Protein AF-A0A3M0ZNB7-F1 (afdb_monomer)

Secondary structure (DSSP, 8-state):
--EEE--TTTT--TTS-EEEEEEEEES---S-EEEEEEE-TTT--EEEEEEETTEEEEE-SSSS-EEEEPPS---TT-EEEEEEEE-SS-EEEEETTEEEEEESSPPPP-SSPEEES---TTTPPPPSEEEEEEEEESSPPPHHHHHHHHHHHTT---------------------TT-TT-SSS--HHHHHHHHHHHTTSS--SSGGGG-TBS-SSP-HHHHHHHHHHHTT-----B----

Structure (mmCIF, N/CA/C/O backbone):
data_AF-A0A3M0ZNB7-F1
#
_entry.id   AF-A0A3M0ZNB7-F1
#
loop_
_atom_site.group_PDB
_atom_site.id
_atom_site.type_symbol
_atom_site.label_atom_id
_atom_site.label_alt_id
_atom_site.label_comp_id
_atom_site.label_asym_id
_atom_site.label_entity_id
_atom_site.label_seq_id
_atom_site.pdbx_PDB_ins_code
_atom_site.Cartn_x
_atom_site.Cartn_y
_atom_site.Cartn_z
_atom_site.occupancy
_atom_site.B_iso_or_equiv
_atom_site.auth_seq_id
_atom_site.auth_comp_id
_atom_site.auth_asym_id
_atom_site.auth_atom_id
_atom_site.pdbx_PDB_model_num
ATOM 1 N N . ASP A 1 1 ? 0.620 -8.781 -21.008 1.00 81.00 1 ASP A N 1
ATOM 2 C CA . ASP A 1 1 ? -0.307 -7.679 -21.307 1.00 81.00 1 ASP A CA 1
ATOM 3 C C . ASP A 1 1 ? -0.126 -6.598 -20.250 1.00 81.00 1 ASP A C 1
ATOM 5 O O . ASP A 1 1 ? 0.497 -6.898 -19.233 1.00 81.00 1 ASP A O 1
ATOM 9 N N . TYR A 1 2 ? -0.575 -5.370 -20.490 1.00 89.12 2 TYR A N 1
ATOM 10 C CA . TYR A 1 2 ? -0.485 -4.283 -19.513 1.00 89.12 2 TYR A CA 1
ATOM 11 C C . TYR A 1 2 ? -1.596 -3.250 -19.701 1.00 89.12 2 TYR A C 1
ATOM 13 O O . TYR A 1 2 ? -2.138 -3.082 -20.790 1.00 89.12 2 TYR A O 1
ATOM 21 N N . VAL A 1 3 ? -1.894 -2.522 -18.627 1.00 91.50 3 VAL A N 1
ATOM 22 C CA . VAL A 1 3 ? -2.786 -1.358 -18.649 1.00 91.50 3 VAL A CA 1
ATOM 23 C C . VAL A 1 3 ? -1.941 -0.101 -18.509 1.00 91.50 3 VAL A C 1
ATOM 25 O O . VAL A 1 3 ? -1.068 -0.033 -17.644 1.00 91.50 3 VAL A O 1
ATOM 28 N N . GLU A 1 4 ? -2.200 0.901 -19.346 1.00 92.00 4 GLU A N 1
ATOM 29 C CA . GLU A 1 4 ? -1.570 2.218 -19.266 1.00 92.00 4 GLU A CA 1
ATOM 30 C C . GLU A 1 4 ? -2.623 3.302 -19.054 1.00 92.00 4 GLU A C 1
ATOM 32 O O . GLU A 1 4 ? -3.649 3.337 -19.732 1.00 92.00 4 GLU A O 1
ATOM 37 N N . ILE A 1 5 ? -2.336 4.203 -18.119 1.00 92.12 5 ILE A N 1
ATOM 38 C CA . ILE A 1 5 ? -3.145 5.377 -17.818 1.00 92.12 5 ILE A CA 1
ATOM 39 C C . ILE A 1 5 ? -2.323 6.610 -18.192 1.00 92.12 5 ILE A C 1
ATOM 41 O O . ILE A 1 5 ? -1.309 6.920 -17.562 1.00 92.12 5 ILE A O 1
ATOM 45 N N . SER A 1 6 ? -2.757 7.304 -19.246 1.00 87.38 6 SER A N 1
ATOM 46 C CA . SER A 1 6 ? -2.043 8.461 -19.806 1.00 87.38 6 SER A CA 1
ATOM 47 C C . SER A 1 6 ? -2.270 9.764 -19.033 1.00 87.38 6 SER A C 1
ATOM 49 O O . SER A 1 6 ? -1.594 10.753 -19.310 1.00 87.38 6 SER A O 1
ATOM 51 N N . ASP A 1 7 ? -3.204 9.787 -18.077 1.00 87.50 7 ASP A N 1
ATOM 52 C CA . ASP A 1 7 ? -3.398 10.938 -17.195 1.00 87.50 7 ASP A CA 1
ATOM 53 C C . ASP A 1 7 ? -2.137 11.155 -16.346 1.00 87.50 7 ASP A C 1
ATOM 55 O O . ASP A 1 7 ? -1.710 10.291 -15.576 1.00 87.50 7 ASP A O 1
ATOM 59 N N . ALA A 1 8 ? -1.529 12.330 -16.496 1.00 84.50 8 ALA A N 1
ATOM 60 C CA . ALA A 1 8 ? -0.276 12.662 -15.839 1.00 84.50 8 ALA A CA 1
ATOM 61 C C . ALA A 1 8 ? -0.398 12.740 -14.308 1.00 84.50 8 ALA A C 1
ATOM 63 O O . ALA A 1 8 ? 0.609 12.547 -13.621 1.00 84.50 8 ALA A O 1
ATOM 64 N N . SER A 1 9 ? -1.593 13.006 -13.771 1.00 87.50 9 SER A N 1
ATOM 65 C CA . SER A 1 9 ? -1.836 13.131 -12.330 1.00 87.50 9 SER A CA 1
ATOM 66 C C . SER A 1 9 ? -1.848 11.779 -11.611 1.00 87.50 9 SER A C 1
ATOM 68 O O . SER A 1 9 ? -1.426 11.690 -10.457 1.00 87.50 9 SER A O 1
ATOM 70 N N . VAL A 1 10 ? -2.244 10.707 -12.300 1.00 91.25 10 VAL A N 1
ATOM 71 C CA . VAL A 1 10 ? -2.351 9.372 -11.706 1.00 91.25 10 VAL A CA 1
ATOM 72 C C . VAL A 1 10 ? -0.965 8.837 -11.340 1.00 91.25 10 VAL A C 1
ATOM 74 O O . VAL A 1 10 ? -0.018 8.878 -12.138 1.00 91.25 10 VAL A O 1
ATOM 77 N N . GLY A 1 11 ? -0.841 8.352 -10.100 1.00 89.50 11 GLY A N 1
ATOM 78 C CA . GLY A 1 11 ? 0.412 7.844 -9.539 1.00 89.50 11 GLY A CA 1
ATOM 79 C C . GLY A 1 11 ? 1.475 8.916 -9.268 1.00 89.50 11 GLY A C 1
ATOM 80 O O . GLY A 1 11 ? 2.630 8.571 -9.011 1.00 89.50 11 GLY A O 1
ATOM 81 N N . THR A 1 12 ? 1.134 10.207 -9.351 1.00 91.38 12 THR A N 1
ATOM 82 C CA . THR A 1 12 ? 2.057 11.316 -9.066 1.00 91.38 12 THR A CA 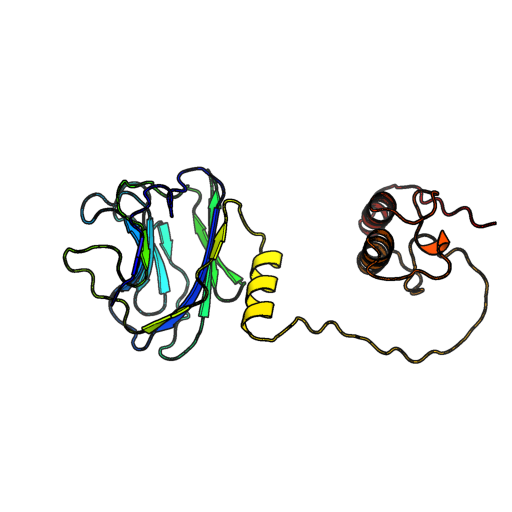1
ATOM 83 C C . THR A 1 12 ? 1.913 11.752 -7.612 1.00 91.38 12 THR A C 1
ATOM 85 O O . THR A 1 12 ? 1.157 12.667 -7.302 1.00 91.38 12 THR A O 1
ATOM 88 N N . PHE A 1 13 ? 2.648 11.092 -6.715 1.00 90.31 13 PHE A N 1
ATOM 89 C CA . PHE A 1 13 ? 2.548 11.349 -5.272 1.00 90.31 13 PHE A CA 1
ATOM 90 C C . PHE A 1 13 ? 3.620 12.312 -4.753 1.00 90.31 13 PHE A C 1
ATOM 92 O O . PHE A 1 13 ? 3.312 13.288 -4.072 1.00 90.31 13 PHE A O 1
ATOM 99 N N . GLY A 1 14 ? 4.891 12.065 -5.088 1.00 85.75 14 GLY A N 1
ATOM 100 C CA . GLY A 1 14 ? 6.009 12.841 -4.554 1.00 85.75 14 GLY A CA 1
ATOM 101 C C . GLY A 1 14 ? 6.028 12.814 -3.026 1.00 85.75 14 GLY A C 1
ATOM 102 O O . GLY A 1 14 ? 6.086 11.744 -2.430 1.00 85.75 14 GLY A O 1
ATOM 103 N N . SER A 1 15 ? 5.973 13.993 -2.401 1.00 88.38 15 SER A N 1
ATOM 104 C CA . SER A 1 15 ? 5.955 14.149 -0.941 1.00 88.38 15 SER A CA 1
ATOM 105 C C . SER A 1 15 ? 4.553 14.189 -0.322 1.00 88.38 15 SER A C 1
ATOM 107 O O . SER A 1 15 ? 4.441 14.456 0.871 1.00 88.38 15 SER A O 1
ATOM 109 N N . SER A 1 16 ? 3.492 14.008 -1.107 1.00 92.00 16 SER A N 1
ATOM 110 C CA . SER A 1 16 ? 2.128 13.949 -0.577 1.00 92.00 16 SER A CA 1
ATOM 111 C C . SER A 1 16 ? 1.858 12.620 0.121 1.00 92.00 16 SER A C 1
ATOM 113 O O . SER A 1 16 ? 2.516 11.615 -0.157 1.00 92.00 16 SER A O 1
ATOM 115 N N . ASP A 1 17 ? 0.859 12.616 0.998 1.00 94.94 17 ASP A N 1
ATOM 116 C CA . ASP A 1 17 ? 0.327 11.376 1.545 1.00 94.94 17 ASP A CA 1
ATOM 117 C C . ASP A 1 17 ? -0.416 10.601 0.452 1.00 94.94 17 ASP A C 1
ATOM 119 O O . ASP A 1 17 ? -1.119 11.185 -0.374 1.00 94.94 17 ASP A O 1
ATOM 123 N N . PHE A 1 18 ? -0.252 9.281 0.430 1.00 96.12 18 PHE A N 1
ATOM 124 C CA . PHE A 1 18 ? -0.931 8.422 -0.533 1.00 96.12 18 PHE A CA 1
ATOM 125 C C . PHE A 1 18 ? -1.035 6.982 -0.044 1.00 96.12 18 PHE A C 1
ATOM 127 O O . PHE A 1 18 ? -0.279 6.544 0.829 1.00 96.12 18 PHE A O 1
ATOM 134 N N . SER A 1 19 ? -1.936 6.225 -0.670 1.00 97.25 19 SER A N 1
ATOM 135 C CA . SER A 1 19 ? -1.948 4.765 -0.573 1.00 97.25 19 SER A CA 1
ATOM 136 C C . SER A 1 19 ? -2.294 4.124 -1.910 1.00 97.25 19 SER A C 1
ATOM 138 O O . SER A 1 19 ? -3.195 4.590 -2.602 1.00 97.25 19 SER A O 1
ATOM 140 N N . VAL A 1 20 ? -1.601 3.043 -2.259 1.00 97.56 20 VAL A N 1
ATOM 141 C CA . VAL A 1 20 ? -1.895 2.192 -3.419 1.00 97.56 20 VAL A CA 1
ATOM 142 C C . VAL A 1 20 ? -2.109 0.773 -2.922 1.00 97.56 20 VAL A C 1
ATOM 144 O O . VAL A 1 20 ? -1.208 0.201 -2.313 1.00 97.56 20 VAL A O 1
ATOM 147 N N . LEU A 1 21 ? -3.300 0.228 -3.143 1.00 97.88 21 LEU A N 1
ATOM 148 C CA . LEU A 1 21 ? -3.695 -1.110 -2.711 1.00 97.88 21 LEU A CA 1
ATOM 149 C C . LEU A 1 21 ? -4.063 -1.939 -3.935 1.00 97.88 21 LEU A C 1
ATOM 151 O O . LEU A 1 21 ? -4.597 -1.395 -4.898 1.00 97.88 21 LEU A O 1
ATOM 155 N N . PHE A 1 22 ? -3.743 -3.227 -3.919 1.00 97.94 22 PHE A N 1
ATOM 156 C CA . PHE A 1 22 ? -4.108 -4.155 -4.985 1.00 97.94 22 PHE A CA 1
ATOM 157 C C . PHE A 1 22 ? -3.925 -5.601 -4.532 1.00 97.94 22 PHE A C 1
ATOM 159 O O . PHE A 1 22 ? -3.142 -5.902 -3.626 1.00 97.94 22 PHE A O 1
ATOM 166 N N . TRP A 1 23 ? -4.601 -6.506 -5.225 1.00 97.88 23 TRP A N 1
ATOM 167 C CA . TRP A 1 23 ? -4.361 -7.937 -5.137 1.00 97.88 23 TRP A CA 1
ATOM 168 C C . TRP A 1 23 ? -3.503 -8.397 -6.305 1.00 97.88 23 TRP A C 1
ATOM 170 O O . TRP A 1 23 ? -3.650 -7.911 -7.427 1.00 97.88 23 TRP A O 1
ATOM 180 N N . PHE A 1 24 ? -2.619 -9.363 -6.069 1.00 97.94 24 PHE A N 1
ATOM 181 C CA . PHE A 1 24 ? -1.907 -10.030 -7.153 1.00 97.94 24 PHE A CA 1
ATOM 182 C C . PHE A 1 24 ? -1.826 -11.539 -6.947 1.00 97.94 24 PHE A C 1
ATOM 184 O O . PHE A 1 24 ? -1.807 -12.040 -5.822 1.00 97.94 24 PHE A O 1
ATOM 191 N N . LYS A 1 25 ? -1.727 -12.260 -8.062 1.00 97.62 25 LYS A N 1
ATOM 192 C CA . LYS A 1 25 ? -1.458 -13.694 -8.119 1.00 97.62 25 LYS A CA 1
ATOM 193 C C . LYS A 1 25 ? -0.489 -13.972 -9.257 1.00 97.62 25 LYS A C 1
ATOM 195 O O . LYS A 1 25 ? -0.844 -13.820 -10.419 1.00 97.62 25 LYS A O 1
ATOM 200 N N . ALA A 1 26 ? 0.735 -14.369 -8.925 1.00 97.06 26 ALA A N 1
ATOM 201 C CA . ALA A 1 26 ? 1.754 -14.698 -9.919 1.00 97.06 26 ALA A CA 1
ATOM 202 C C . ALA A 1 26 ? 1.579 -16.136 -10.430 1.00 97.06 26 ALA A C 1
ATOM 204 O O . ALA A 1 26 ? 1.478 -17.059 -9.625 1.00 97.06 26 ALA A O 1
ATOM 205 N N . ASP A 1 27 ? 1.613 -16.350 -11.743 1.00 96.25 27 ASP A N 1
ATOM 206 C CA . ASP A 1 27 ? 1.597 -17.690 -12.353 1.00 96.25 27 ASP A CA 1
ATOM 207 C C . ASP A 1 27 ? 2.958 -18.382 -12.229 1.00 96.25 27 ASP A C 1
ATOM 209 O O . ASP A 1 27 ? 3.056 -19.606 -12.138 1.00 96.25 27 ASP A O 1
ATOM 213 N N . SER A 1 28 ? 4.027 -17.587 -12.207 1.00 94.44 28 SER A N 1
ATOM 214 C CA . SER A 1 28 ? 5.400 -18.052 -12.044 1.00 94.44 28 SER A CA 1
ATOM 215 C C . SER A 1 28 ? 6.228 -17.024 -11.288 1.00 94.44 28 SER A C 1
ATOM 217 O O . SER A 1 28 ? 6.029 -15.821 -11.454 1.00 94.44 28 SER A O 1
ATOM 219 N N . LEU A 1 29 ? 7.187 -17.510 -10.506 1.00 93.25 29 LEU A N 1
ATOM 220 C CA . LEU A 1 29 ? 8.206 -16.693 -9.857 1.00 93.25 29 LEU A CA 1
ATOM 221 C C . LEU A 1 29 ? 9.520 -16.821 -10.630 1.00 93.25 29 LEU A C 1
ATOM 223 O O . LEU A 1 29 ? 9.751 -17.811 -11.327 1.00 93.25 29 LEU A O 1
ATOM 227 N N . GLY A 1 30 ? 10.383 -15.821 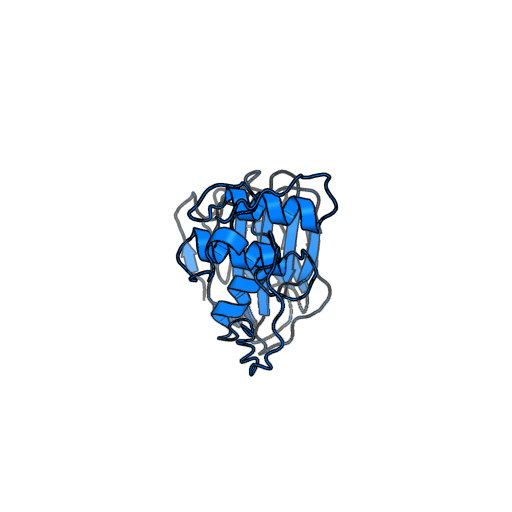-10.527 1.00 88.81 30 GLY A N 1
ATOM 228 C CA . GLY A 1 30 ? 11.642 -15.798 -11.259 1.00 88.81 30 GLY A CA 1
ATOM 229 C C . GLY A 1 30 ? 12.264 -14.416 -11.207 1.00 88.81 30 GLY A C 1
ATOM 230 O O . GLY A 1 30 ? 12.230 -13.772 -10.170 1.00 88.81 30 GLY A O 1
ATOM 231 N N . SER A 1 31 ? 12.820 -13.951 -12.320 1.00 86.69 31 SER A N 1
ATOM 232 C CA . SER A 1 31 ? 13.394 -12.604 -12.401 1.00 86.69 31 SER A CA 1
ATOM 233 C C . SER A 1 31 ? 12.347 -11.515 -12.157 1.00 86.69 31 SER A C 1
ATOM 235 O O . SER A 1 31 ? 11.188 -11.702 -12.523 1.00 86.69 31 SER A O 1
ATOM 237 N N . ALA A 1 32 ? 12.790 -10.356 -11.668 1.00 87.06 32 ALA A N 1
ATOM 238 C CA . ALA A 1 32 ? 11.979 -9.160 -11.458 1.00 87.06 32 ALA A CA 1
ATOM 239 C C . ALA A 1 32 ? 10.914 -8.908 -12.545 1.00 87.06 32 ALA A C 1
ATOM 241 O O . ALA A 1 32 ? 11.207 -8.817 -13.747 1.00 87.06 32 ALA A O 1
ATOM 242 N N . ARG A 1 33 ? 9.662 -8.769 -12.101 1.00 89.44 33 ARG A N 1
ATOM 243 C CA . ARG A 1 33 ? 8.498 -8.381 -12.907 1.00 89.44 33 ARG A CA 1
ATOM 244 C C . ARG A 1 33 ? 7.805 -7.187 -12.277 1.00 89.44 33 ARG A C 1
ATOM 246 O O . ARG A 1 33 ? 7.664 -7.105 -11.061 1.00 89.44 33 ARG A O 1
ATOM 253 N N . TYR A 1 34 ? 7.369 -6.262 -13.118 1.00 90.00 34 TYR A N 1
ATOM 254 C CA . TYR A 1 34 ? 6.708 -5.044 -12.671 1.00 90.00 34 TYR A CA 1
ATOM 255 C C . TYR A 1 34 ? 5.235 -5.313 -12.402 1.00 90.00 34 TYR A C 1
ATOM 257 O O . TYR A 1 34 ? 4.505 -5.684 -13.317 1.00 90.00 34 TYR A O 1
ATOM 265 N N . LEU A 1 35 ? 4.804 -5.091 -11.163 1.00 94.06 35 LEU A N 1
ATOM 266 C CA . LEU A 1 35 ? 3.392 -5.150 -10.801 1.00 94.06 35 LEU A CA 1
ATOM 267 C C . LEU A 1 35 ? 2.708 -3.856 -11.231 1.00 94.06 35 LEU A C 1
ATOM 269 O O . LEU A 1 35 ? 1.722 -3.885 -11.959 1.00 94.06 35 LEU A O 1
ATOM 273 N N . MET A 1 36 ? 3.268 -2.714 -10.839 1.00 93.44 36 MET A N 1
ATOM 274 C CA . MET A 1 36 ? 2.749 -1.401 -11.208 1.00 93.44 36 MET A CA 1
ATOM 275 C C . MET A 1 36 ? 3.748 -0.297 -10.891 1.00 93.44 36 MET A C 1
ATOM 277 O O . MET A 1 36 ? 4.709 -0.503 -10.146 1.00 93.44 36 MET A O 1
ATOM 281 N N . GLY A 1 37 ? 3.489 0.892 -11.416 1.00 91.12 37 GLY A N 1
ATOM 282 C CA . GLY A 1 37 ? 4.279 2.066 -11.092 1.00 91.12 37 GLY A CA 1
ATOM 283 C C . GLY A 1 37 ? 4.201 3.149 -12.148 1.00 91.12 37 GLY A C 1
ATOM 284 O O . GLY A 1 37 ? 3.446 3.076 -13.121 1.00 91.12 37 GLY A O 1
ATOM 285 N N . LYS A 1 38 ? 5.010 4.176 -11.925 1.00 89.69 38 LYS A N 1
ATOM 286 C CA . LYS A 1 38 ? 5.106 5.366 -12.761 1.00 89.69 38 LYS A CA 1
ATOM 287 C C . LYS A 1 38 ? 6.569 5.772 -12.849 1.00 89.69 38 LYS A C 1
ATOM 289 O O . LYS A 1 38 ? 7.012 6.671 -12.131 1.00 89.69 38 LYS A O 1
ATOM 294 N N . SER A 1 39 ? 7.329 5.111 -13.713 1.00 85.69 39 SER A N 1
ATOM 295 C CA . SER A 1 39 ? 8.775 5.303 -13.817 1.00 85.69 39 SER A CA 1
ATOM 296 C C . SER A 1 39 ? 9.261 5.463 -15.257 1.00 85.69 39 SER A C 1
ATOM 298 O O . SER A 1 39 ? 8.627 5.012 -16.216 1.00 85.69 39 SER A O 1
ATOM 300 N N . LEU A 1 40 ? 10.399 6.150 -15.410 1.00 79.81 40 LEU A N 1
ATOM 301 C CA . LEU A 1 40 ? 11.106 6.255 -16.687 1.00 79.81 40 LEU A CA 1
ATOM 302 C C . LEU A 1 40 ? 12.169 5.149 -16.829 1.00 79.81 40 LEU A C 1
ATOM 304 O O . LEU A 1 40 ? 12.833 4.833 -15.841 1.00 79.81 40 LEU A O 1
ATOM 308 N N . PRO A 1 41 ? 12.406 4.628 -18.051 1.00 68.56 41 PRO A N 1
ATOM 309 C CA . PRO A 1 41 ? 13.225 3.436 -18.272 1.00 68.56 41 PRO A CA 1
ATOM 310 C C . PRO A 1 41 ? 14.710 3.537 -17.932 1.00 68.56 41 PRO A C 1
ATOM 312 O O . PRO A 1 41 ? 15.300 2.480 -17.820 1.00 68.56 41 PRO A O 1
ATOM 315 N N . ASP A 1 42 ? 15.307 4.732 -17.790 1.00 60.47 42 ASP A N 1
ATOM 316 C CA . ASP A 1 42 ? 16.779 4.897 -17.736 1.00 60.47 42 ASP A CA 1
ATOM 317 C C . ASP A 1 42 ? 17.284 5.918 -16.701 1.00 60.47 42 ASP A C 1
ATOM 319 O O . ASP A 1 42 ? 18.488 6.093 -16.520 1.00 60.47 42 ASP A O 1
ATOM 323 N N . PHE A 1 43 ? 16.377 6.588 -15.985 1.00 59.75 43 PHE A N 1
ATOM 324 C CA . PHE A 1 43 ? 16.742 7.642 -15.026 1.00 59.75 43 PHE A CA 1
ATOM 325 C C . PHE A 1 43 ? 16.358 7.314 -13.582 1.00 59.75 43 PHE A C 1
ATOM 327 O O . PHE A 1 43 ? 16.640 8.105 -12.684 1.00 59.75 43 PHE A O 1
ATOM 334 N N . GLY A 1 44 ? 15.691 6.173 -13.351 1.00 63.25 44 GLY A N 1
ATOM 335 C CA . GLY A 1 44 ? 15.170 5.795 -12.034 1.00 63.25 44 GLY A CA 1
ATOM 336 C C . GLY A 1 44 ? 14.326 6.896 -11.379 1.00 63.25 44 GLY A C 1
ATOM 337 O O . GLY A 1 44 ? 14.321 7.061 -10.159 1.00 63.25 44 GLY A O 1
ATOM 338 N N . GLN A 1 45 ? 13.671 7.708 -12.211 1.00 80.38 45 GLN A N 1
ATOM 339 C CA . GLN A 1 45 ? 12.725 8.727 -11.783 1.00 80.38 45 GLN A CA 1
ATOM 340 C C . GLN A 1 45 ? 11.358 8.080 -11.645 1.00 80.38 45 GLN A C 1
ATOM 342 O O . GLN A 1 45 ? 10.948 7.324 -12.528 1.00 80.38 45 GLN A O 1
ATOM 347 N N . GLY A 1 46 ? 10.651 8.421 -10.572 1.00 87.19 46 GLY A N 1
ATOM 348 C CA . GLY A 1 46 ? 9.358 7.840 -10.243 1.00 87.19 46 GLY A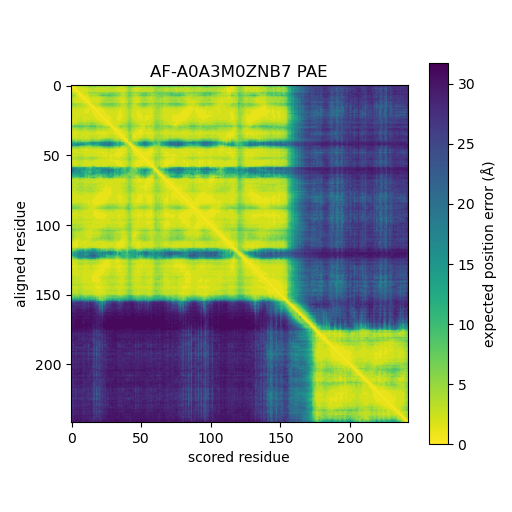 CA 1
ATOM 349 C C . GLY A 1 46 ? 9.457 6.739 -9.200 1.00 87.19 46 GLY A C 1
ATOM 350 O O . GLY A 1 46 ? 10.340 6.772 -8.341 1.00 87.19 46 GLY A O 1
ATOM 351 N N . TRP A 1 47 ? 8.541 5.781 -9.295 1.00 89.56 47 TRP A N 1
ATOM 352 C CA . TRP A 1 47 ? 8.454 4.631 -8.404 1.00 89.56 47 TRP A CA 1
ATOM 353 C C . TRP A 1 47 ? 7.894 3.409 -9.133 1.00 89.56 47 TRP A C 1
ATOM 355 O O . TRP A 1 47 ? 7.077 3.543 -10.046 1.00 89.56 47 TRP A O 1
ATOM 365 N N . ASP A 1 48 ? 8.329 2.226 -8.710 1.00 90.31 48 ASP A N 1
ATOM 366 C CA . ASP A 1 48 ? 7.835 0.929 -9.160 1.00 90.31 48 ASP A CA 1
ATOM 367 C C . ASP A 1 48 ? 7.656 -0.013 -7.973 1.00 90.31 48 ASP A C 1
ATOM 369 O O . ASP A 1 48 ? 8.480 -0.033 -7.056 1.00 90.31 48 ASP A O 1
ATOM 373 N N . ILE A 1 49 ? 6.640 -0.866 -8.065 1.00 93.25 49 ILE A N 1
ATOM 374 C CA . ILE A 1 49 ? 6.502 -2.068 -7.248 1.00 93.25 49 ILE A CA 1
ATOM 375 C C . ILE A 1 49 ? 6.821 -3.265 -8.142 1.00 93.25 49 ILE A C 1
ATOM 377 O O . ILE A 1 49 ? 6.211 -3.452 -9.202 1.00 93.25 49 ILE A O 1
ATOM 381 N N . ARG A 1 50 ? 7.800 -4.070 -7.732 1.00 91.94 50 ARG A N 1
ATOM 382 C CA . ARG A 1 50 ? 8.286 -5.228 -8.487 1.00 91.94 50 ARG A CA 1
ATOM 383 C C . ARG A 1 50 ? 8.174 -6.479 -7.637 1.00 91.94 50 ARG A C 1
ATOM 385 O O . ARG A 1 50 ? 8.482 -6.437 -6.455 1.00 91.94 50 ARG A O 1
ATOM 392 N N . LEU A 1 51 ? 7.779 -7.585 -8.251 1.00 94.12 51 LEU A N 1
ATOM 393 C CA . LEU A 1 51 ? 7.959 -8.913 -7.680 1.00 94.12 51 LEU A CA 1
ATOM 394 C C . LEU A 1 51 ? 9.274 -9.471 -8.227 1.00 94.12 51 LEU A C 1
ATOM 396 O O . LEU A 1 51 ? 9.361 -9.734 -9.429 1.00 94.12 51 LEU A O 1
ATOM 400 N N . ASP A 1 52 ? 10.285 -9.626 -7.376 1.00 92.31 52 ASP A N 1
ATOM 401 C CA . ASP A 1 52 ? 11.537 -10.302 -7.722 1.00 92.31 52 ASP A CA 1
ATOM 402 C C . ASP A 1 52 ? 11.629 -11.614 -6.951 1.00 92.31 52 ASP A C 1
ATOM 404 O O . ASP A 1 52 ? 11.676 -11.656 -5.723 1.00 92.31 52 ASP A O 1
ATOM 408 N N . ASN A 1 53 ? 11.583 -12.722 -7.680 1.00 93.94 53 ASN A N 1
ATOM 409 C CA . ASN A 1 53 ? 11.428 -14.060 -7.134 1.00 93.94 53 ASN A CA 1
ATOM 410 C C . ASN A 1 53 ? 10.273 -14.158 -6.114 1.00 93.94 53 ASN A C 1
ATOM 412 O O . ASN A 1 53 ? 9.114 -14.226 -6.511 1.00 93.94 53 ASN A O 1
ATOM 416 N N . GLN A 1 54 ? 10.578 -14.176 -4.813 1.00 96.12 54 GLN A N 1
ATOM 417 C CA . GLN A 1 54 ? 9.608 -14.327 -3.722 1.00 96.12 54 GLN A CA 1
ATOM 418 C C . GLN A 1 54 ? 9.398 -13.049 -2.899 1.00 96.12 54 GLN A C 1
ATOM 420 O O . GLN A 1 54 ? 8.664 -13.087 -1.909 1.00 96.12 54 GLN A O 1
ATOM 425 N N . VAL A 1 55 ? 10.064 -11.952 -3.264 1.00 96.88 55 VAL A N 1
ATOM 426 C CA . VAL A 1 55 ? 10.047 -10.684 -2.527 1.00 96.88 55 VAL A CA 1
ATOM 427 C C . VAL A 1 55 ? 9.396 -9.585 -3.352 1.00 96.88 55 VAL A C 1
ATOM 429 O O . VAL A 1 55 ? 9.436 -9.612 -4.584 1.00 96.88 55 VAL A O 1
ATOM 432 N N . ILE A 1 56 ? 8.814 -8.601 -2.668 1.00 95.94 56 ILE A N 1
ATOM 433 C CA . ILE A 1 56 ? 8.460 -7.335 -3.301 1.00 95.94 56 ILE A CA 1
ATOM 434 C C . ILE A 1 56 ? 9.574 -6.325 -3.068 1.00 95.94 56 ILE A C 1
ATOM 436 O O . ILE A 1 56 ? 9.980 -6.086 -1.929 1.00 95.94 56 ILE A O 1
ATOM 440 N N . ASP A 1 57 ? 9.981 -5.685 -4.158 1.00 93.00 57 ASP A N 1
ATOM 441 C CA . ASP A 1 57 ? 10.850 -4.524 -4.158 1.00 93.00 57 ASP A CA 1
ATOM 442 C C . ASP A 1 57 ? 10.064 -3.256 -4.482 1.00 93.00 57 ASP A C 1
ATOM 444 O O . ASP A 1 57 ? 9.322 -3.188 -5.468 1.00 93.00 57 ASP A O 1
ATOM 448 N N . VAL A 1 58 ? 10.289 -2.217 -3.680 1.00 91.62 58 VAL A N 1
ATOM 449 C CA . VAL A 1 58 ? 9.884 -0.847 -4.003 1.00 91.62 58 VAL A CA 1
ATOM 450 C C . VAL A 1 58 ? 11.120 -0.091 -4.465 1.00 91.62 58 VAL A C 1
ATOM 452 O O . VAL A 1 58 ? 12.048 0.183 -3.695 1.00 91.62 58 VAL A O 1
ATOM 455 N N . VAL A 1 59 ? 11.130 0.248 -5.748 1.00 85.81 59 VAL A N 1
ATOM 456 C CA . VAL A 1 59 ? 12.231 0.957 -6.404 1.00 85.81 59 VAL A CA 1
ATOM 457 C C . VAL A 1 59 ? 11.772 2.370 -6.717 1.00 85.81 59 VAL A C 1
ATOM 459 O O . VAL A 1 59 ? 10.618 2.576 -7.077 1.00 85.81 59 VAL A O 1
ATOM 462 N N . GLY A 1 60 ? 12.673 3.343 -6.594 1.00 73.62 60 GLY A N 1
ATOM 463 C CA . GLY A 1 60 ? 12.399 4.713 -7.026 1.00 73.62 60 GLY A CA 1
ATOM 464 C C . GLY A 1 60 ? 12.487 5.747 -5.914 1.00 73.62 60 GLY A C 1
ATOM 465 O O . GLY A 1 60 ? 11.505 6.082 -5.259 1.00 73.62 60 GLY A O 1
ATOM 466 N N . VAL A 1 61 ? 13.706 6.267 -5.766 1.00 61.31 61 VAL A N 1
ATOM 467 C CA . VAL A 1 61 ? 14.055 7.561 -5.168 1.00 61.31 61 VAL A CA 1
ATOM 468 C C . VAL A 1 61 ? 15.358 7.972 -5.864 1.00 61.31 61 VAL A C 1
ATOM 470 O O . VAL A 1 61 ? 16.429 7.494 -5.498 1.00 61.31 61 VAL A O 1
ATOM 473 N N . ASN A 1 62 ? 15.270 8.792 -6.918 1.00 60.41 62 ASN A N 1
ATOM 474 C CA . ASN A 1 62 ? 16.416 9.274 -7.711 1.00 60.41 62 ASN A CA 1
ATOM 475 C C . ASN A 1 62 ? 17.400 8.169 -8.169 1.00 60.41 62 ASN A C 1
ATOM 477 O O . ASN A 1 62 ? 18.578 8.194 -7.811 1.00 60.41 62 ASN A O 1
ATOM 481 N N . GLY A 1 63 ? 16.936 7.195 -8.958 1.00 63.88 63 GLY A N 1
ATOM 482 C CA . GLY A 1 63 ? 17.772 6.133 -9.533 1.00 63.88 63 GLY A CA 1
ATOM 483 C C . GLY A 1 63 ? 17.182 4.728 -9.360 1.00 63.88 63 GLY A C 1
ATOM 484 O O . GLY A 1 63 ? 16.040 4.563 -8.939 1.00 63.88 63 GLY A O 1
ATOM 485 N N . TRP A 1 64 ? 17.972 3.699 -9.678 1.00 65.94 64 TRP A N 1
ATOM 486 C CA . TRP A 1 64 ? 17.580 2.280 -9.573 1.00 65.94 64 TRP A CA 1
ATOM 487 C C . TRP A 1 64 ? 17.716 1.688 -8.170 1.00 65.94 64 TRP A C 1
ATOM 489 O O . TRP A 1 64 ? 17.651 0.472 -8.005 1.00 65.94 64 TRP A O 1
ATOM 499 N N . ASN A 1 65 ? 17.942 2.526 -7.159 1.00 72.50 65 ASN A N 1
ATOM 500 C CA . ASN A 1 65 ? 18.108 2.044 -5.799 1.00 72.50 65 ASN A CA 1
ATOM 501 C C . ASN A 1 65 ? 16.809 1.380 -5.335 1.00 72.50 65 ASN A C 1
ATOM 503 O O . ASN A 1 65 ? 15.741 2.002 -5.345 1.00 72.50 65 ASN A O 1
ATOM 507 N N . VAL A 1 66 ? 16.922 0.115 -4.934 1.00 73.56 66 VAL A N 1
ATOM 508 C CA . VAL A 1 66 ? 15.870 -0.588 -4.206 1.00 73.56 66 VAL A CA 1
ATOM 509 C C . VAL A 1 66 ? 15.806 0.032 -2.814 1.00 73.56 66 VAL A C 1
ATOM 511 O O . VAL A 1 66 ? 16.801 0.047 -2.091 1.00 73.56 66 VAL A O 1
ATOM 514 N N . ASN A 1 67 ? 14.659 0.613 -2.465 1.00 83.00 67 ASN A N 1
ATOM 515 C CA . ASN A 1 67 ? 14.492 1.334 -1.200 1.00 83.00 67 ASN A CA 1
ATOM 516 C C . ASN A 1 67 ? 13.848 0.466 -0.123 1.00 83.00 67 ASN A C 1
ATOM 518 O O . ASN A 1 67 ? 14.050 0.721 1.063 1.00 83.00 67 ASN A O 1
ATOM 522 N N . ILE A 1 68 ? 13.058 -0.523 -0.538 1.00 92.38 68 ILE A N 1
ATOM 523 C CA . ILE A 1 68 ? 12.395 -1.489 0.332 1.00 92.38 68 ILE A CA 1
ATOM 524 C C . ILE A 1 68 ? 12.451 -2.844 -0.369 1.00 92.38 68 ILE A C 1
ATOM 526 O O . ILE A 1 68 ? 12.077 -2.917 -1.535 1.00 92.38 68 ILE A O 1
ATOM 530 N N . THR A 1 69 ? 12.859 -3.882 0.358 1.00 95.19 69 THR A N 1
ATOM 531 C CA . THR A 1 69 ? 12.755 -5.291 -0.041 1.00 95.19 69 THR A CA 1
ATOM 532 C C . THR A 1 69 ? 12.077 -6.037 1.099 1.00 95.19 69 THR A C 1
ATOM 534 O O . THR A 1 69 ? 12.517 -5.932 2.247 1.00 95.19 69 THR A O 1
ATOM 537 N N . THR A 1 70 ? 10.993 -6.756 0.816 1.00 96.69 70 THR A N 1
ATOM 538 C CA . THR A 1 70 ? 10.307 -7.576 1.827 1.00 96.69 70 THR A CA 1
ATOM 539 C C . THR A 1 70 ? 11.102 -8.845 2.153 1.00 96.69 70 THR A C 1
ATOM 541 O O . THR A 1 70 ? 12.012 -9.240 1.424 1.00 96.69 70 THR A O 1
ATOM 544 N N . SER A 1 71 ? 10.721 -9.563 3.213 1.00 95.56 71 SER A N 1
ATOM 545 C CA . SER A 1 71 ? 11.084 -10.981 3.328 1.00 95.56 71 SER A CA 1
ATOM 546 C C . SER A 1 71 ? 10.450 -11.796 2.192 1.00 95.56 71 SER A C 1
ATOM 548 O O . SER A 1 71 ? 9.489 -11.356 1.560 1.00 95.56 71 SER A O 1
ATOM 550 N N . ALA A 1 72 ? 10.991 -12.985 1.914 1.00 96.12 72 ALA A N 1
ATOM 551 C CA . ALA A 1 72 ? 10.400 -13.901 0.942 1.00 96.12 72 ALA A CA 1
ATOM 552 C C . ALA A 1 72 ? 9.051 -14.422 1.461 1.00 96.12 72 ALA A C 1
ATOM 554 O O . ALA A 1 72 ? 8.982 -14.954 2.570 1.00 96.12 72 ALA A O 1
ATOM 555 N N . PHE A 1 73 ? 7.995 -14.276 0.662 1.00 96.25 73 PHE A N 1
ATOM 556 C CA . PHE A 1 73 ? 6.641 -14.708 1.025 1.00 96.25 73 PHE A CA 1
ATOM 557 C C . PHE A 1 73 ? 5.857 -15.294 -0.156 1.00 96.25 73 PHE A C 1
ATOM 559 O O . PHE A 1 73 ? 4.985 -16.142 0.047 1.00 96.25 73 PHE A O 1
ATOM 566 N N . ALA A 1 74 ? 6.143 -14.849 -1.384 1.00 96.31 74 ALA A N 1
ATOM 567 C CA . ALA A 1 74 ? 5.295 -15.167 -2.521 1.00 96.31 74 ALA A CA 1
ATOM 568 C C . ALA A 1 74 ? 5.448 -16.631 -2.957 1.00 96.31 74 ALA A C 1
ATOM 570 O O . ALA A 1 74 ? 6.552 -17.163 -3.090 1.00 96.31 74 ALA A O 1
ATOM 571 N N . THR A 1 75 ? 4.314 -17.269 -3.226 1.00 97.69 75 THR A N 1
ATOM 572 C CA . THR A 1 75 ? 4.209 -18.584 -3.862 1.00 97.69 75 THR A CA 1
ATOM 573 C C . THR A 1 75 ? 3.381 -18.447 -5.136 1.00 97.69 75 THR A C 1
ATOM 575 O O . THR A 1 75 ? 2.357 -17.763 -5.140 1.00 97.69 75 THR A O 1
ATOM 578 N N . ALA A 1 76 ? 3.819 -19.083 -6.226 1.00 97.19 76 ALA A N 1
ATOM 579 C CA . ALA A 1 76 ? 3.070 -19.076 -7.480 1.00 97.19 76 ALA A CA 1
ATOM 580 C C . ALA A 1 76 ? 1.669 -19.682 -7.286 1.00 97.19 76 ALA A C 1
ATOM 582 O O . ALA A 1 76 ? 1.501 -20.679 -6.585 1.00 97.19 76 ALA A O 1
ATOM 583 N N . GLY A 1 77 ? 0.664 -19.089 -7.923 1.00 96.88 77 GLY A N 1
ATOM 584 C CA . GLY A 1 77 ? -0.726 -19.527 -7.858 1.00 96.88 77 GLY A CA 1
ATOM 585 C C . GLY A 1 77 ? -1.521 -19.013 -6.648 1.00 96.88 77 GLY A C 1
ATOM 586 O O . GLY A 1 77 ? -2.735 -19.239 -6.605 1.00 96.88 77 GLY A O 1
ATOM 587 N N . THR A 1 78 ? -0.883 -18.298 -5.716 1.00 97.31 78 THR A N 1
ATOM 588 C CA . THR A 1 78 ? -1.506 -17.763 -4.493 1.00 97.31 78 THR A CA 1
ATOM 589 C C . THR A 1 78 ? -1.831 -16.276 -4.636 1.00 97.31 78 THR A C 1
ATOM 591 O O . THR A 1 78 ? -1.047 -15.524 -5.213 1.00 97.31 78 THR A O 1
ATOM 594 N N . TRP A 1 79 ? -2.994 -15.869 -4.122 1.00 97.38 79 TRP A N 1
ATOM 595 C CA . TRP A 1 79 ? -3.391 -14.464 -4.020 1.00 97.38 79 TRP A CA 1
ATOM 596 C C . TRP A 1 79 ? -2.757 -13.809 -2.796 1.00 97.38 79 TRP A C 1
ATOM 598 O O . TRP A 1 79 ? -2.796 -14.384 -1.712 1.00 97.38 79 TRP A O 1
ATOM 608 N N . TYR A 1 80 ? -2.244 -12.598 -2.982 1.00 97.56 80 TYR A N 1
ATOM 609 C CA . TYR A 1 80 ? -1.716 -11.749 -1.919 1.00 97.56 80 TYR A CA 1
ATOM 610 C C . TYR A 1 80 ? -2.268 -10.339 -2.065 1.00 97.56 80 TYR A C 1
ATOM 612 O O . TYR A 1 80 ? -2.365 -9.825 -3.184 1.00 97.56 80 TYR A O 1
ATOM 620 N N . HIS A 1 81 ? -2.580 -9.703 -0.940 1.00 97.81 81 HIS A N 1
ATOM 621 C CA . HIS A 1 81 ? -2.910 -8.286 -0.907 1.00 97.81 81 HIS A CA 1
ATOM 622 C C . HIS A 1 81 ? -1.663 -7.463 -0.599 1.00 97.81 81 HIS A C 1
ATOM 624 O O . HIS A 1 81 ? -0.930 -7.756 0.348 1.00 97.81 81 HIS A O 1
ATOM 630 N N . VAL A 1 82 ? -1.450 -6.388 -1.353 1.00 98.44 82 VAL A N 1
ATOM 631 C CA . VAL A 1 82 ? -0.336 -5.459 -1.161 1.00 98.44 82 VAL A CA 1
ATOM 632 C C . VAL A 1 82 ? -0.876 -4.057 -0.946 1.00 98.44 82 VAL A C 1
ATOM 634 O O . VAL A 1 82 ? -1.734 -3.598 -1.693 1.00 98.44 82 VAL A O 1
ATOM 637 N N . ALA A 1 83 ? -0.333 -3.355 0.050 1.00 98.19 83 ALA A N 1
ATOM 638 C CA . ALA A 1 83 ? -0.565 -1.926 0.237 1.00 98.19 83 ALA A CA 1
ATOM 639 C C . ALA A 1 83 ? 0.764 -1.174 0.303 1.00 98.19 83 ALA A C 1
ATOM 641 O O . ALA A 1 83 ? 1.594 -1.462 1.162 1.00 98.19 83 ALA A O 1
ATOM 642 N N . LEU A 1 84 ? 0.952 -0.188 -0.570 1.00 97.44 84 LEU A N 1
ATOM 643 C CA . LEU A 1 84 ? 2.018 0.803 -0.477 1.00 97.44 84 LEU A CA 1
ATOM 644 C C . LEU A 1 84 ? 1.433 2.081 0.122 1.00 97.44 84 LEU A C 1
ATOM 646 O O . LEU A 1 84 ? 0.576 2.705 -0.495 1.00 97.44 84 LEU A O 1
ATOM 650 N N . VAL A 1 85 ? 1.896 2.471 1.303 1.00 96.88 85 VAL A N 1
ATOM 651 C CA . VAL A 1 85 ? 1.454 3.679 2.009 1.00 96.88 85 VAL A CA 1
ATOM 652 C C . VAL A 1 85 ? 2.629 4.634 2.100 1.00 96.88 85 VAL A C 1
ATOM 654 O O . VAL A 1 85 ? 3.703 4.238 2.554 1.00 96.88 85 VAL A O 1
ATOM 657 N N . GLY A 1 86 ? 2.456 5.880 1.673 1.00 93.44 86 GLY A N 1
ATOM 658 C CA . GLY A 1 86 ? 3.547 6.845 1.666 1.00 93.44 86 GLY A CA 1
ATOM 659 C C . GLY A 1 86 ? 3.159 8.236 2.134 1.00 93.44 86 GLY A C 1
ATOM 660 O O . GLY A 1 86 ? 1.988 8.601 2.152 1.00 93.44 86 GLY A O 1
ATOM 661 N N . SER A 1 87 ? 4.186 8.982 2.526 1.00 91.19 87 SER A N 1
ATOM 662 C CA . SER A 1 87 ? 4.168 10.381 2.943 1.00 91.19 87 SER A CA 1
ATOM 663 C C . SER A 1 87 ? 5.476 11.070 2.537 1.00 91.19 87 SER A C 1
ATOM 665 O O . SER A 1 87 ? 6.389 10.451 1.979 1.00 91.19 87 SER A O 1
ATOM 667 N N . ALA A 1 88 ? 5.622 12.348 2.897 1.00 88.81 88 ALA A N 1
ATOM 668 C CA . ALA A 1 88 ? 6.846 13.125 2.683 1.00 88.81 88 ALA A CA 1
ATOM 669 C C . ALA A 1 88 ? 8.120 12.494 3.279 1.00 88.81 88 ALA A C 1
ATOM 671 O O . ALA A 1 88 ? 9.226 12.757 2.801 1.00 88.81 88 ALA A O 1
ATOM 672 N N . THR A 1 89 ? 7.991 11.699 4.343 1.00 87.69 89 THR A N 1
ATOM 673 C CA . THR A 1 89 ? 9.138 11.200 5.119 1.00 87.69 89 THR A CA 1
ATOM 674 C C . THR A 1 89 ? 9.186 9.689 5.226 1.00 87.69 89 THR A C 1
ATOM 676 O O . THR A 1 89 ? 10.139 9.150 5.787 1.00 87.69 89 THR A O 1
ATOM 679 N N . THR A 1 90 ? 8.154 8.979 4.781 1.00 90.50 90 THR A N 1
ATOM 680 C CA . THR A 1 90 ? 8.047 7.547 5.038 1.00 90.50 90 THR A CA 1
ATOM 681 C C . THR A 1 90 ? 7.265 6.862 3.938 1.00 90.50 90 THR A C 1
ATOM 683 O O . THR A 1 90 ? 6.199 7.325 3.561 1.00 90.50 90 THR A O 1
ATOM 686 N N . VAL A 1 91 ? 7.779 5.732 3.463 1.00 93.19 91 VAL A N 1
ATOM 687 C CA . VAL A 1 91 ? 7.042 4.802 2.606 1.00 93.19 91 VAL A CA 1
ATOM 688 C C . VAL A 1 91 ? 7.087 3.433 3.265 1.00 93.19 91 VAL A C 1
ATOM 690 O O . VAL A 1 91 ? 8.137 2.998 3.738 1.00 93.19 91 VAL A O 1
ATOM 693 N N . GLN A 1 92 ? 5.937 2.781 3.341 1.00 95.25 92 GLN A N 1
ATOM 694 C CA . GLN A 1 92 ? 5.710 1.496 3.986 1.00 95.25 92 GLN A CA 1
ATOM 695 C C . GLN A 1 92 ? 5.014 0.568 3.005 1.00 95.25 92 GLN A C 1
ATOM 697 O O . GLN A 1 92 ? 4.125 0.992 2.269 1.00 95.25 92 GLN A O 1
ATOM 702 N N . ILE A 1 93 ? 5.407 -0.700 3.017 1.00 97.75 93 ILE A N 1
ATOM 703 C CA . ILE A 1 93 ? 4.715 -1.745 2.275 1.00 97.75 93 ILE A CA 1
ATOM 704 C C . ILE A 1 93 ? 4.139 -2.774 3.239 1.00 97.75 93 ILE A C 1
ATOM 706 O O . ILE A 1 93 ? 4.820 -3.229 4.161 1.00 97.75 93 ILE A O 1
ATOM 710 N N . TYR A 1 94 ? 2.885 -3.137 3.009 1.00 97.75 94 TYR A N 1
ATOM 711 C CA . TYR A 1 94 ? 2.164 -4.167 3.736 1.00 97.75 94 TYR A CA 1
ATOM 712 C C . TYR A 1 94 ? 1.840 -5.323 2.798 1.00 97.75 94 TYR A C 1
ATOM 714 O O . TYR A 1 94 ? 1.442 -5.092 1.656 1.00 97.75 94 TYR A O 1
ATOM 722 N N . VAL A 1 95 ? 1.975 -6.546 3.300 1.00 97.25 95 VAL A N 1
ATOM 723 C CA . VAL A 1 95 ? 1.564 -7.782 2.625 1.00 97.25 95 VAL A CA 1
ATOM 724 C C . VAL A 1 95 ? 0.559 -8.480 3.531 1.00 97.25 95 VAL A C 1
ATOM 726 O O . VAL A 1 95 ? 0.835 -8.673 4.715 1.00 97.25 95 VAL A O 1
ATOM 729 N N . ASP A 1 96 ? -0.628 -8.778 3.004 1.00 95.19 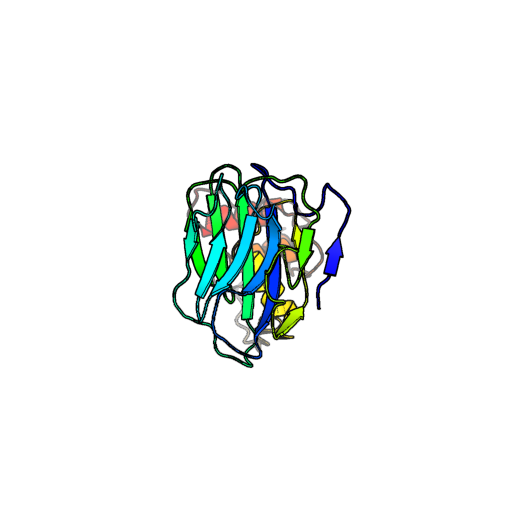96 ASP A N 1
ATOM 730 C CA . ASP A 1 96 ? -1.756 -9.368 3.742 1.00 95.19 96 ASP A CA 1
ATOM 731 C C . ASP A 1 96 ? -2.063 -8.640 5.068 1.00 95.19 96 ASP A C 1
ATOM 733 O O . ASP A 1 96 ? -2.376 -9.235 6.097 1.00 95.19 96 ASP A O 1
ATOM 737 N N . GLY A 1 97 ? -1.934 -7.308 5.050 1.00 91.00 97 GLY A N 1
ATOM 738 C CA . GLY A 1 97 ? -2.209 -6.428 6.190 1.00 91.00 97 GLY A CA 1
ATOM 739 C C . GLY A 1 97 ? -1.068 -6.303 7.208 1.00 91.00 97 GLY A C 1
ATOM 740 O O . GLY A 1 97 ? -1.131 -5.441 8.083 1.00 91.00 97 GLY A O 1
ATOM 741 N N . ALA A 1 98 ? 0.003 -7.092 7.087 1.00 91.56 98 ALA A N 1
ATOM 742 C CA . ALA A 1 98 ? 1.180 -6.999 7.947 1.00 91.56 98 ALA A CA 1
ATOM 743 C C . ALA A 1 98 ? 2.266 -6.112 7.320 1.00 91.56 98 ALA A C 1
ATOM 745 O O . ALA A 1 98 ? 2.534 -6.200 6.124 1.00 91.56 98 ALA A O 1
ATOM 746 N N . LEU A 1 99 ? 2.921 -5.268 8.127 1.00 95.62 99 LEU A N 1
ATOM 747 C CA . LEU A 1 99 ? 4.033 -4.432 7.663 1.00 95.62 99 LEU A CA 1
ATOM 748 C C . LEU A 1 99 ? 5.210 -5.323 7.235 1.00 95.62 99 LEU A C 1
ATOM 750 O O . LEU A 1 99 ? 5.776 -6.039 8.059 1.00 95.62 99 LEU A O 1
ATOM 754 N N . ALA A 1 100 ? 5.593 -5.245 5.962 1.00 96.38 100 ALA A N 1
ATOM 755 C CA . ALA A 1 100 ? 6.629 -6.080 5.357 1.00 96.38 100 ALA A CA 1
ATOM 756 C C . ALA A 1 100 ? 7.937 -5.318 5.076 1.00 96.38 100 ALA A C 1
ATOM 758 O O . ALA A 1 100 ? 8.980 -5.939 4.879 1.00 96.38 100 ALA A O 1
ATOM 759 N N . GLY A 1 101 ? 7.906 -3.982 5.083 1.00 95.06 101 GLY A N 1
ATOM 760 C CA . GLY A 1 101 ? 9.099 -3.152 4.935 1.00 95.06 101 GLY A CA 1
ATOM 761 C C . GLY A 1 101 ? 8.798 -1.656 4.959 1.00 95.06 101 GLY A C 1
ATOM 762 O O . GLY A 1 101 ? 7.649 -1.235 4.808 1.00 95.06 101 GLY A O 1
ATOM 763 N N . SER A 1 102 ? 9.830 -0.837 5.164 1.00 95.00 102 SER A N 1
ATOM 764 C CA . SER A 1 102 ? 9.702 0.620 5.162 1.00 95.00 102 SER A CA 1
ATOM 765 C C . SER A 1 102 ? 11.007 1.335 4.815 1.00 95.00 102 SER A C 1
ATOM 767 O O . SER A 1 102 ? 12.095 0.770 4.919 1.00 95.00 102 SER A O 1
ATOM 769 N N . THR A 1 103 ? 10.896 2.600 4.416 1.00 92.00 103 THR A N 1
ATOM 770 C CA . THR A 1 103 ? 12.027 3.510 4.214 1.00 92.00 103 THR A CA 1
ATOM 771 C C . THR A 1 103 ? 11.687 4.918 4.699 1.00 92.00 103 THR A C 1
ATOM 773 O O . THR A 1 103 ? 10.527 5.329 4.688 1.00 92.00 103 THR A O 1
ATOM 776 N N . GLY A 1 104 ? 12.703 5.673 5.119 1.00 90.69 104 GLY A N 1
ATOM 777 C CA . GLY A 1 104 ? 12.585 7.051 5.616 1.00 90.69 104 GLY A CA 1
ATOM 778 C C . GLY A 1 104 ? 12.632 8.118 4.517 1.00 90.69 104 GLY A C 1
ATOM 779 O O . GLY A 1 104 ? 13.245 9.168 4.708 1.00 90.69 104 GLY A O 1
ATOM 780 N N . ARG A 1 105 ? 12.100 7.820 3.326 1.00 86.75 105 ARG A N 1
ATOM 781 C CA . ARG A 1 105 ? 12.144 8.692 2.142 1.00 86.75 105 ARG A CA 1
ATOM 782 C C . ARG A 1 105 ? 10.812 8.634 1.396 1.00 86.75 105 ARG A C 1
ATOM 784 O O . ARG A 1 105 ? 10.203 7.572 1.344 1.00 86.75 105 ARG A O 1
ATOM 791 N N . ALA A 1 106 ? 10.403 9.756 0.807 1.00 88.38 106 ALA A N 1
ATOM 792 C CA . ALA A 1 106 ? 9.273 9.821 -0.120 1.00 88.38 106 ALA A CA 1
ATOM 793 C C . ALA A 1 106 ? 9.590 9.133 -1.457 1.00 88.38 106 ALA A C 1
ATOM 795 O O . ALA A 1 106 ? 10.759 9.016 -1.831 1.00 88.38 106 ALA A O 1
ATOM 796 N N . VAL A 1 107 ? 8.549 8.742 -2.196 1.00 88.38 107 VAL A N 1
ATOM 797 C CA . VAL A 1 107 ? 8.689 8.222 -3.564 1.00 88.38 107 VAL A CA 1
ATOM 798 C C . VAL A 1 107 ? 9.102 9.318 -4.549 1.00 88.38 107 VAL A C 1
ATOM 800 O O . VAL A 1 107 ? 8.750 10.490 -4.400 1.00 88.38 107 VAL A O 1
ATOM 803 N N . GLY A 1 108 ? 9.838 8.934 -5.594 1.00 87.50 108 GLY A N 1
ATOM 804 C CA . GLY A 1 108 ? 10.140 9.837 -6.701 1.00 87.50 108 GLY A CA 1
ATOM 805 C C . GLY A 1 108 ? 8.903 10.177 -7.540 1.00 87.50 108 GLY A C 1
ATOM 806 O O . GLY A 1 108 ? 7.943 9.411 -7.613 1.00 87.50 108 GLY A O 1
ATOM 807 N N . THR A 1 109 ? 8.946 11.310 -8.239 1.00 88.06 109 THR A N 1
ATOM 808 C CA . THR A 1 109 ? 7.978 11.652 -9.292 1.00 88.06 109 THR A CA 1
ATOM 809 C C . THR A 1 109 ? 8.578 11.395 -10.673 1.00 88.06 109 THR A C 1
ATOM 811 O O . THR A 1 109 ? 9.798 11.368 -10.846 1.00 88.06 109 THR A O 1
ATOM 814 N N . SER A 1 110 ? 7.722 11.187 -11.672 1.00 87.25 110 SER A N 1
ATOM 815 C CA . SER A 1 110 ? 8.133 11.100 -13.073 1.00 87.25 110 SER A CA 1
ATOM 816 C C . SER A 1 110 ? 7.043 11.659 -13.987 1.00 87.25 110 SER A C 1
ATOM 818 O O . SER A 1 110 ? 5.878 11.731 -13.603 1.00 87.25 110 SER A O 1
ATOM 820 N N . GLY A 1 111 ? 7.419 12.036 -15.210 1.00 86.75 111 GLY A N 1
ATOM 821 C CA . GLY A 1 111 ? 6.468 12.368 -16.277 1.00 86.75 111 GLY A CA 1
ATOM 822 C C . GLY A 1 111 ? 5.956 11.147 -17.052 1.00 86.75 111 GLY A C 1
ATOM 823 O O . GLY A 1 111 ? 5.302 11.318 -18.075 1.00 86.75 111 GLY A O 1
ATOM 824 N N . ALA A 1 112 ? 6.288 9.923 -16.621 1.00 87.00 112 ALA A N 1
ATOM 825 C CA . ALA A 1 112 ? 5.844 8.703 -17.288 1.00 87.00 112 ALA A CA 1
ATOM 826 C C . ALA A 1 112 ? 4.335 8.471 -17.071 1.00 87.00 112 ALA A C 1
ATOM 828 O O . ALA A 1 112 ? 3.785 8.917 -16.057 1.00 87.00 112 ALA A O 1
ATOM 829 N N . PRO A 1 113 ? 3.642 7.761 -17.976 1.00 89.44 113 PRO A N 1
ATOM 830 C CA . PRO A 1 113 ? 2.294 7.296 -17.683 1.00 89.44 113 PRO A CA 1
ATOM 831 C C . PRO A 1 113 ? 2.340 6.257 -16.559 1.00 89.44 113 PRO A C 1
ATOM 833 O O . PRO A 1 113 ? 3.340 5.556 -16.371 1.00 89.44 113 PRO A O 1
ATOM 836 N N . PHE A 1 114 ? 1.255 6.172 -15.798 1.00 91.56 114 PHE A N 1
ATOM 837 C CA . PHE A 1 114 ? 1.110 5.130 -14.793 1.00 91.56 114 PHE A CA 1
ATOM 838 C C . PHE A 1 114 ? 0.705 3.826 -15.478 1.00 91.56 114 PHE A C 1
ATOM 840 O O . PHE A 1 114 ? -0.128 3.832 -16.388 1.00 91.56 114 PHE A O 1
ATOM 847 N N . ARG A 1 115 ? 1.303 2.707 -15.069 1.00 92.19 115 ARG A N 1
ATOM 848 C CA . ARG A 1 115 ? 1.060 1.409 -15.697 1.00 92.19 115 ARG A CA 1
ATOM 849 C C . ARG A 1 115 ? 0.888 0.294 -14.676 1.00 92.19 115 ARG A C 1
ATOM 851 O O . ARG A 1 115 ? 1.479 0.331 -13.597 1.00 92.19 115 ARG A O 1
ATOM 858 N N . ILE A 1 116 ? 0.115 -0.716 -15.066 1.00 94.12 116 ILE A N 1
ATOM 859 C CA . ILE A 1 116 ? -0.153 -1.942 -14.308 1.00 94.12 116 ILE A CA 1
ATOM 860 C C . ILE A 1 116 ? 0.226 -3.141 -15.184 1.00 94.12 116 ILE A C 1
ATOM 862 O O . ILE A 1 116 ? -0.102 -3.181 -16.369 1.00 94.12 116 ILE A O 1
ATOM 866 N N . GLY A 1 117 ? 0.936 -4.108 -14.609 1.00 91.81 117 GLY A N 1
ATOM 867 C CA . GLY A 1 117 ? 1.413 -5.324 -15.271 1.00 91.81 117 GLY A CA 1
ATOM 868 C C . GLY A 1 117 ? 2.708 -5.158 -16.075 1.00 91.81 117 GLY A C 1
ATOM 869 O O . GLY A 1 117 ? 3.271 -6.155 -16.522 1.00 91.81 117 GLY A O 1
ATOM 870 N N . MET A 1 118 ? 3.195 -3.925 -16.267 1.00 86.12 118 MET A N 1
ATOM 871 C CA . MET A 1 118 ? 4.469 -3.590 -16.923 1.00 86.12 118 MET A CA 1
ATOM 872 C C . MET A 1 118 ? 4.732 -2.085 -16.781 1.00 86.12 118 MET A C 1
ATOM 874 O O . MET A 1 118 ? 3.835 -1.322 -17.104 1.00 86.12 118 MET A O 1
ATOM 878 N N . THR A 1 119 ? 5.918 -1.611 -16.370 1.00 72.50 119 THR A N 1
ATOM 879 C CA . THR A 1 119 ? 6.160 -0.149 -16.263 1.00 72.50 119 THR A CA 1
ATOM 880 C C . THR A 1 119 ? 7.163 0.425 -17.261 1.00 72.50 119 THR A C 1
ATOM 882 O O . THR A 1 119 ? 7.011 1.586 -17.639 1.00 72.50 119 THR A O 1
ATOM 885 N N . THR A 1 120 ? 8.124 -0.347 -17.782 1.00 67.88 120 THR A N 1
ATOM 886 C CA . THR A 1 120 ? 9.118 0.158 -18.750 1.00 67.88 120 THR A CA 1
ATOM 887 C C . THR A 1 120 ? 8.988 -0.521 -20.119 1.00 67.88 120 THR A C 1
ATOM 889 O O . THR A 1 120 ? 9.122 -1.733 -20.259 1.00 67.88 120 THR A O 1
ATOM 892 N N . ASN A 1 121 ? 8.744 0.278 -21.166 1.00 54.38 121 ASN A N 1
ATOM 893 C CA . ASN A 1 121 ? 8.510 -0.182 -22.547 1.00 54.38 121 ASN A CA 1
ATOM 894 C C . ASN A 1 121 ? 9.795 -0.582 -23.313 1.00 54.38 121 ASN A C 1
ATOM 896 O O . ASN A 1 121 ? 9.803 -0.633 -24.536 1.00 54.38 121 ASN A O 1
ATOM 900 N N . TYR A 1 122 ? 10.908 -0.828 -22.613 1.00 52.94 122 TYR A N 1
ATOM 901 C CA . TYR A 1 122 ? 12.218 -1.099 -23.225 1.00 52.94 122 TYR A CA 1
ATOM 902 C C . TYR A 1 122 ? 12.884 -2.358 -22.642 1.00 52.94 122 TYR A 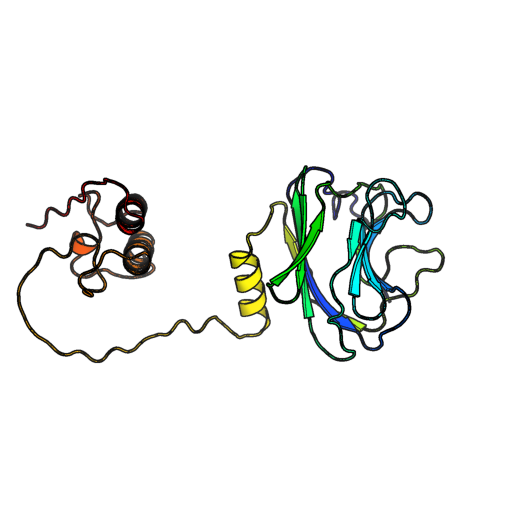C 1
ATOM 904 O O . TYR A 1 122 ? 14.040 -2.351 -22.236 1.00 52.94 122 TYR A O 1
ATOM 912 N N . GLY A 1 123 ? 12.131 -3.462 -22.578 1.00 55.72 123 GLY A N 1
ATOM 913 C CA . GLY A 1 123 ? 12.646 -4.777 -22.161 1.00 55.72 123 GLY A CA 1
ATOM 914 C C . GLY A 1 123 ? 12.143 -5.277 -20.805 1.00 55.72 123 GLY A C 1
ATOM 915 O O . GLY A 1 123 ? 12.484 -6.390 -20.403 1.00 55.72 123 GLY A O 1
ATOM 916 N N . GLY A 1 124 ? 11.293 -4.505 -20.119 1.00 62.00 124 GLY A N 1
ATOM 917 C CA . GLY A 1 124 ? 10.493 -5.019 -19.014 1.00 62.00 124 GLY A CA 1
ATOM 918 C C . GLY A 1 124 ? 9.561 -6.115 -19.527 1.00 62.00 124 GLY A C 1
ATOM 919 O O . GLY A 1 124 ? 8.811 -5.918 -20.479 1.00 62.00 124 GLY A O 1
ATOM 920 N N . THR A 1 125 ? 9.632 -7.295 -18.924 1.00 77.12 125 THR A N 1
ATOM 921 C CA . THR A 1 125 ? 8.719 -8.396 -19.242 1.00 77.12 125 THR A CA 1
ATOM 922 C C . THR A 1 125 ? 7.425 -8.186 -18.473 1.00 77.12 125 THR A C 1
ATOM 924 O O . THR A 1 125 ? 7.456 -7.877 -17.279 1.00 77.12 125 THR A O 1
ATOM 927 N N . ALA A 1 126 ? 6.297 -8.343 -19.169 1.00 87.31 126 ALA A N 1
ATOM 928 C CA . ALA A 1 126 ? 4.984 -8.256 -18.550 1.00 87.31 126 ALA A CA 1
ATOM 929 C C . ALA A 1 126 ? 4.882 -9.235 -17.374 1.00 87.31 126 ALA A C 1
ATOM 931 O O . ALA A 1 126 ? 5.451 -10.332 -17.410 1.00 87.31 126 ALA A O 1
ATOM 932 N N . PHE A 1 127 ? 4.161 -8.823 -16.339 1.00 92.62 127 PHE A N 1
ATOM 933 C CA . PHE A 1 127 ? 3.885 -9.650 -15.180 1.00 92.62 127 PHE A CA 1
ATOM 934 C C . PHE A 1 127 ? 3.104 -10.909 -15.601 1.00 92.62 127 PHE A C 1
ATOM 936 O O . PHE A 1 127 ? 2.022 -10.785 -16.180 1.00 92.62 127 PHE A O 1
ATOM 943 N N . PRO A 1 128 ? 3.643 -12.119 -15.358 1.00 93.38 128 PRO A N 1
ATOM 944 C CA . PRO A 1 128 ? 2.949 -13.364 -15.649 1.00 93.38 128 PRO A CA 1
ATOM 945 C C . PRO A 1 128 ? 2.017 -13.693 -14.481 1.00 93.38 128 PRO A C 1
ATOM 947 O O . PRO A 1 128 ? 2.420 -14.366 -13.530 1.00 93.38 128 PRO A O 1
ATOM 950 N N . GLY A 1 129 ? 0.801 -13.160 -14.517 1.00 95.25 129 GLY A N 1
ATOM 951 C CA . GLY A 1 129 ? -0.188 -13.387 -13.474 1.00 95.25 129 GLY A CA 1
ATOM 952 C C . GLY A 1 129 ? -1.388 -12.457 -13.569 1.00 95.25 129 GLY A C 1
ATOM 953 O O . GLY A 1 129 ? -1.613 -11.793 -14.581 1.00 95.25 129 GLY A O 1
ATOM 954 N N . LEU A 1 130 ? -2.144 -12.405 -12.478 1.00 96.69 130 LEU A N 1
ATOM 955 C CA . LEU A 1 130 ? -3.332 -11.577 -12.317 1.00 96.69 130 LEU A CA 1
ATOM 956 C C . LEU A 1 130 ? -3.055 -10.444 -11.329 1.00 96.69 130 LEU A C 1
ATOM 958 O O . LEU A 1 130 ? -2.369 -10.643 -10.325 1.00 96.69 130 LEU A O 1
ATOM 962 N N . ILE A 1 131 ? -3.605 -9.270 -11.625 1.00 97.50 131 ILE A N 1
ATOM 963 C CA . ILE A 1 131 ? -3.672 -8.117 -10.728 1.00 97.50 131 ILE A CA 1
ATOM 964 C C . ILE A 1 131 ? -5.136 -7.700 -10.686 1.00 97.50 131 ILE A C 1
ATOM 966 O O . ILE A 1 131 ? -5.760 -7.602 -11.743 1.00 97.50 131 ILE A O 1
ATOM 970 N N . ASP A 1 132 ? -5.668 -7.482 -9.491 1.00 96.25 132 ASP A N 1
ATOM 971 C CA . ASP A 1 132 ? -7.078 -7.157 -9.288 1.00 96.25 132 ASP A CA 1
ATOM 972 C C . ASP A 1 132 ? -7.257 -6.088 -8.204 1.00 96.25 132 ASP A C 1
ATOM 974 O O . ASP A 1 132 ? -6.338 -5.838 -7.417 1.00 96.25 132 ASP A O 1
ATOM 978 N N . ASP A 1 133 ? -8.432 -5.454 -8.182 1.00 95.19 133 ASP A N 1
ATOM 979 C CA . ASP A 1 133 ? -8.858 -4.500 -7.148 1.00 95.19 133 ASP A CA 1
ATOM 980 C C . ASP A 1 133 ? -7.820 -3.403 -6.852 1.00 95.19 133 ASP A C 1
ATOM 982 O O . ASP A 1 133 ? -7.449 -3.125 -5.710 1.00 95.19 133 ASP A O 1
ATOM 986 N N . VAL A 1 134 ? -7.326 -2.761 -7.914 1.00 96.06 134 VAL A N 1
ATOM 987 C CA . VAL A 1 134 ? -6.373 -1.654 -7.791 1.00 96.06 134 VAL A CA 1
ATOM 988 C C . VAL A 1 134 ? -7.083 -0.406 -7.268 1.00 96.06 134 VAL A C 1
ATOM 990 O O . VAL A 1 134 ? -7.915 0.189 -7.953 1.00 96.06 134 VAL A O 1
ATOM 993 N N . MET A 1 135 ? -6.700 0.029 -6.071 1.00 95.38 135 MET A N 1
ATOM 994 C CA . MET A 1 135 ? -7.226 1.211 -5.395 1.00 95.38 135 MET A CA 1
ATOM 995 C C . MET A 1 135 ? -6.111 2.224 -5.140 1.00 95.38 135 MET A C 1
ATOM 997 O O . MET A 1 135 ? -4.973 1.867 -4.828 1.00 95.38 135 MET A O 1
ATOM 1001 N N . MET A 1 136 ? -6.443 3.508 -5.251 1.00 95.56 136 MET A N 1
ATOM 1002 C CA . MET A 1 136 ? -5.510 4.607 -5.028 1.00 95.56 136 MET A CA 1
ATOM 1003 C C . MET A 1 136 ? -6.180 5.694 -4.193 1.00 95.56 136 MET A C 1
ATOM 1005 O O . MET A 1 136 ? -7.299 6.105 -4.489 1.00 95.56 136 MET A O 1
ATOM 1009 N N . PHE A 1 137 ? -5.484 6.154 -3.160 1.00 95.69 137 PHE A N 1
ATOM 1010 C CA . PHE A 1 137 ? -5.959 7.155 -2.212 1.00 95.69 137 PHE A CA 1
ATOM 1011 C C . PHE A 1 137 ? -4.961 8.310 -2.130 1.00 95.69 137 PHE A C 1
ATOM 1013 O O . PHE A 1 137 ? -3.750 8.093 -2.171 1.00 95.69 137 PHE A O 1
ATOM 1020 N N . ASP A 1 138 ? -5.473 9.523 -1.944 1.00 95.00 138 ASP A N 1
ATOM 1021 C CA . ASP A 1 138 ? -4.731 10.774 -1.724 1.00 95.00 138 ASP A CA 1
ATOM 1022 C C . ASP A 1 138 ? -4.379 11.012 -0.242 1.00 95.00 138 ASP A C 1
ATOM 1024 O O . ASP A 1 138 ? -4.126 12.134 0.195 1.00 95.00 138 ASP A O 1
ATOM 1028 N N . ARG A 1 139 ? -4.393 9.934 0.547 1.00 95.31 139 ARG A N 1
ATOM 1029 C CA . ARG A 1 139 ? -4.074 9.916 1.973 1.00 95.31 139 ARG A CA 1
ATOM 1030 C C . ARG A 1 139 ? -3.363 8.625 2.351 1.00 95.31 139 ARG A C 1
ATOM 1032 O O . ARG A 1 139 ? -3.536 7.590 1.701 1.00 95.31 139 ARG A O 1
ATOM 1039 N N . ALA A 1 140 ? -2.629 8.668 3.453 1.00 93.31 140 ALA A N 1
ATOM 1040 C CA . ALA A 1 140 ? -2.049 7.483 4.063 1.00 93.31 140 ALA A CA 1
ATOM 1041 C C . ALA A 1 140 ? -3.139 6.689 4.808 1.00 93.31 140 ALA A C 1
ATOM 1043 O O . ALA A 1 140 ? -3.760 7.205 5.741 1.00 93.31 140 ALA A O 1
ATOM 1044 N N . LEU A 1 141 ? -3.396 5.448 4.386 1.00 92.75 141 LEU A N 1
ATOM 1045 C CA . LEU A 1 141 ? -4.291 4.530 5.085 1.00 92.75 141 LEU A CA 1
ATOM 1046 C C . LEU A 1 141 ? -3.596 3.969 6.326 1.00 92.75 141 LEU A C 1
ATOM 1048 O O . LEU A 1 141 ? -2.416 3.618 6.305 1.00 92.75 141 LEU A O 1
ATOM 1052 N N . SER A 1 142 ? -4.353 3.840 7.409 1.00 91.69 142 SER A N 1
ATOM 1053 C CA . SER A 1 142 ? -3.907 3.142 8.610 1.00 91.69 142 SER A CA 1
ATOM 1054 C C . SER A 1 142 ? -3.919 1.616 8.417 1.00 91.69 142 SER A C 1
ATOM 1056 O O . SER A 1 142 ? -4.680 1.101 7.594 1.00 91.69 142 SER A O 1
ATOM 1058 N N . PRO A 1 143 ? -3.165 0.851 9.232 1.00 86.06 143 PRO A N 1
ATOM 1059 C CA . PRO A 1 143 ? -3.217 -0.613 9.202 1.00 86.06 143 PRO A CA 1
ATOM 1060 C C . PRO A 1 143 ? -4.630 -1.191 9.378 1.00 86.06 143 PRO A C 1
ATOM 1062 O O . PRO A 1 143 ? -4.954 -2.219 8.790 1.00 86.06 143 PRO A O 1
ATOM 1065 N N . PHE A 1 144 ? -5.490 -0.520 10.152 1.00 82.56 144 PHE A N 1
ATOM 1066 C CA . PHE A 1 144 ? -6.881 -0.936 10.341 1.00 82.56 144 PHE A CA 1
ATOM 1067 C C . PHE A 1 144 ? -7.716 -0.769 9.072 1.00 82.56 144 PHE A C 1
ATOM 1069 O O . PHE A 1 144 ? -8.528 -1.631 8.760 1.00 82.56 144 PHE A O 1
ATOM 1076 N N . GLU A 1 145 ? -7.505 0.310 8.322 1.00 87.56 145 GLU A N 1
ATOM 1077 C CA . GLU A 1 145 ? -8.207 0.533 7.055 1.00 87.56 145 GLU A CA 1
ATOM 1078 C C . GLU A 1 145 ? -7.755 -0.462 5.987 1.00 87.56 145 GLU A C 1
ATOM 1080 O O . GLU A 1 145 ? -8.591 -0.988 5.260 1.00 87.56 145 GLU A O 1
ATOM 1085 N N . ILE A 1 146 ? -6.460 -0.792 5.948 1.00 87.06 146 ILE A N 1
ATOM 1086 C CA . ILE A 1 146 ? -5.930 -1.845 5.070 1.00 87.06 146 ILE A CA 1
ATOM 1087 C C . ILE A 1 146 ? -6.580 -3.196 5.402 1.00 87.06 146 ILE A C 1
ATOM 1089 O O . ILE A 1 146 ? -7.011 -3.911 4.501 1.00 87.06 146 ILE A O 1
ATOM 1093 N N . ALA A 1 147 ? -6.696 -3.536 6.690 1.00 84.25 147 ALA A N 1
ATOM 1094 C CA . ALA A 1 147 ? -7.357 -4.767 7.118 1.00 84.25 147 ALA A CA 1
ATOM 1095 C C . ALA A 1 147 ? -8.842 -4.805 6.714 1.00 84.25 147 ALA A C 1
ATOM 1097 O O . ALA A 1 147 ? -9.327 -5.853 6.289 1.00 84.25 147 ALA A O 1
ATOM 1098 N N . SER A 1 148 ? -9.549 -3.672 6.792 1.00 83.38 148 SER A N 1
ATOM 1099 C CA . SER A 1 148 ? -10.937 -3.569 6.326 1.00 83.38 148 SER A CA 1
ATOM 1100 C C . SER A 1 148 ? -11.065 -3.808 4.819 1.00 83.38 148 SER A C 1
ATOM 1102 O O . SER A 1 148 ? -11.942 -4.561 4.411 1.00 83.38 148 SER A O 1
ATOM 1104 N N . VAL A 1 149 ? -10.163 -3.253 3.999 1.00 88.00 149 VAL A N 1
ATOM 1105 C CA . VAL A 1 149 ? -10.153 -3.487 2.539 1.00 88.00 149 VAL A CA 1
ATOM 1106 C C . VAL A 1 149 ? -9.966 -4.975 2.218 1.00 88.00 149 VAL A C 1
ATOM 1108 O O . VAL A 1 149 ? -10.676 -5.532 1.383 1.00 88.00 149 VAL A O 1
ATOM 1111 N N . ILE A 1 150 ? -9.055 -5.652 2.925 1.00 84.75 150 ILE A N 1
ATOM 1112 C CA . ILE A 1 150 ? -8.819 -7.095 2.754 1.00 84.75 150 ILE A CA 1
ATOM 1113 C C . ILE A 1 150 ? -10.061 -7.913 3.142 1.00 84.75 150 ILE A C 1
ATOM 1115 O O . ILE A 1 150 ? -10.431 -8.867 2.451 1.00 84.75 150 ILE A O 1
ATOM 1119 N N . ALA A 1 151 ? -10.702 -7.548 4.254 1.00 82.12 151 ALA A N 1
ATOM 1120 C CA . ALA A 1 151 ? -11.906 -8.202 4.756 1.00 82.12 151 ALA A CA 1
ATOM 1121 C C . ALA A 1 151 ? -13.076 -8.091 3.761 1.00 82.12 151 ALA A C 1
ATOM 1123 O O . ALA A 1 151 ? -13.749 -9.083 3.475 1.00 82.12 151 ALA A O 1
ATOM 1124 N N . GLU A 1 152 ? -13.282 -6.907 3.179 1.00 82.31 152 GLU A N 1
ATOM 1125 C CA . GLU A 1 152 ? -14.314 -6.675 2.164 1.00 82.31 152 GLU A CA 1
ATOM 1126 C C . GLU A 1 152 ? -14.080 -7.519 0.902 1.00 82.31 152 GLU A C 1
ATOM 1128 O O . GLU A 1 152 ? -15.001 -8.194 0.438 1.00 82.31 152 GLU A O 1
ATOM 1133 N N . ALA A 1 153 ? -12.845 -7.557 0.392 1.00 78.50 153 ALA A N 1
ATOM 1134 C CA . ALA A 1 153 ? -12.507 -8.277 -0.840 1.00 78.50 153 ALA A CA 1
ATOM 1135 C C . ALA A 1 153 ? -12.582 -9.807 -0.697 1.00 78.50 153 ALA A C 1
ATOM 1137 O O . ALA A 1 153 ? -12.975 -10.517 -1.620 1.00 78.50 153 ALA A O 1
ATOM 1138 N N . THR A 1 154 ? -12.238 -10.346 0.475 1.00 77.06 154 THR A N 1
ATOM 1139 C CA . THR A 1 154 ? -12.237 -11.803 0.698 1.00 77.06 154 THR A CA 1
ATOM 1140 C C . THR A 1 154 ? -13.618 -12.367 1.038 1.00 77.06 154 THR A C 1
ATOM 1142 O O . THR A 1 154 ? -13.739 -13.564 1.303 1.00 77.06 154 THR A O 1
ATOM 1145 N N . GLY A 1 155 ? -14.663 -11.526 1.098 1.00 62.06 155 GLY A N 1
ATOM 1146 C CA . GLY A 1 155 ? -15.973 -11.900 1.650 1.00 62.06 155 GLY A CA 1
ATOM 1147 C C . GLY A 1 155 ? -15.901 -12.319 3.124 1.00 62.06 155 GLY A C 1
ATOM 1148 O O . GLY A 1 155 ? -16.907 -12.693 3.730 1.00 62.06 155 GLY A O 1
ATOM 1149 N N . SER A 1 156 ? -14.708 -12.224 3.707 1.00 48.84 156 SER A N 1
ATOM 1150 C CA . SER A 1 156 ? -14.423 -12.379 5.111 1.00 48.84 156 SER A CA 1
ATOM 1151 C C . SER A 1 156 ? -14.700 -11.023 5.727 1.00 48.84 156 SER A C 1
ATOM 1153 O O . SER A 1 156 ? -13.800 -10.343 6.215 1.00 48.84 156 SER A O 1
ATOM 1155 N N . ALA A 1 157 ? -15.976 -10.613 5.691 1.00 43.31 157 ALA A N 1
ATOM 1156 C CA . ALA A 1 157 ? -16.452 -9.650 6.662 1.00 43.31 157 ALA A CA 1
ATOM 1157 C C . ALA A 1 157 ? -15.847 -10.098 7.993 1.00 43.31 157 ALA A C 1
ATOM 1159 O O . ALA A 1 157 ? -15.950 -11.286 8.329 1.00 43.31 157 ALA A O 1
ATOM 1160 N N . CYS A 1 158 ? -15.163 -9.187 8.703 1.00 41.59 158 CYS A N 1
ATOM 1161 C CA . CYS A 1 158 ? -14.797 -9.419 10.098 1.00 41.59 158 CYS A CA 1
ATOM 1162 C C . CYS A 1 158 ? -15.940 -10.215 10.722 1.00 41.59 158 CYS A C 1
ATOM 1164 O O . CYS A 1 158 ? -17.091 -9.850 10.443 1.00 41.59 158 CYS A O 1
ATOM 1166 N N . PRO A 1 159 ? -15.704 -11.268 11.526 1.00 43.34 159 PRO A N 1
ATOM 1167 C CA . PRO A 1 159 ? -16.765 -11.732 12.385 1.00 43.34 159 PRO A CA 1
ATOM 1168 C C . PRO A 1 159 ? -17.142 -10.507 13.220 1.00 43.34 159 PRO A C 1
ATOM 1170 O O . PRO A 1 159 ? -16.522 -10.179 14.228 1.00 43.34 159 PRO A O 1
ATOM 1173 N N . VAL A 1 160 ? -18.158 -9.776 12.761 1.00 43.81 160 VAL A N 1
ATOM 1174 C CA . VAL A 1 160 ? -19.098 -9.112 13.617 1.00 43.81 160 VAL A CA 1
ATOM 1175 C C . VAL A 1 160 ? -19.624 -10.304 14.365 1.00 43.81 160 VAL A C 1
ATOM 1177 O O . VAL A 1 160 ? -20.485 -11.035 13.883 1.00 43.81 160 VAL A O 1
ATOM 1180 N N . THR A 1 161 ? -18.973 -10.597 15.483 1.00 36.12 161 THR A N 1
ATOM 1181 C CA . THR A 1 161 ? -19.507 -11.510 16.456 1.00 36.12 161 THR A CA 1
ATOM 1182 C C . THR A 1 161 ? -20.781 -10.819 16.900 1.00 36.12 161 THR A C 1
ATOM 1184 O O . THR A 1 161 ? -20.786 -9.991 17.805 1.00 36.12 161 THR A O 1
ATOM 1187 N N . THR A 1 162 ? -21.875 -11.087 16.197 1.00 39.25 162 THR A N 1
ATOM 1188 C CA . THR A 1 162 ? -23.216 -11.009 16.735 1.00 39.25 162 THR A CA 1
ATOM 1189 C C . THR A 1 162 ? -23.238 -12.075 17.817 1.00 39.25 162 THR A C 1
ATOM 1191 O O . THR A 1 162 ? -23.702 -13.193 17.622 1.00 39.25 162 THR A O 1
ATOM 1194 N N . THR A 1 163 ? -22.639 -11.759 18.967 1.00 36.12 163 THR A N 1
ATOM 1195 C CA . THR A 1 163 ? -22.866 -12.491 20.200 1.00 36.12 163 THR A CA 1
ATOM 1196 C C . THR A 1 163 ? -24.341 -12.309 20.506 1.00 36.12 163 THR A C 1
ATOM 1198 O O . THR A 1 163 ? -24.767 -11.321 21.095 1.00 36.12 163 THR A O 1
ATOM 1201 N N . THR A 1 164 ? -25.145 -13.267 20.061 1.00 44.53 164 THR A N 1
ATOM 1202 C CA . THR A 1 164 ? -26.450 -13.527 20.648 1.00 44.53 164 THR A CA 1
ATOM 1203 C C . THR A 1 164 ? -26.182 -14.002 22.075 1.00 44.53 164 THR A C 1
ATOM 1205 O O . THR A 1 164 ? -25.988 -15.191 22.314 1.00 44.53 164 THR A O 1
ATOM 1208 N N . SER A 1 165 ? -26.064 -13.070 23.024 1.00 44.69 165 SER A N 1
ATOM 1209 C CA . SER A 1 165 ? -26.030 -13.407 24.442 1.00 44.69 165 SER A CA 1
ATOM 1210 C C . SER A 1 165 ? -27.464 -13.528 24.943 1.00 44.69 165 SER A C 1
ATOM 1212 O O . SER A 1 165 ? -28.242 -12.577 25.008 1.00 44.69 165 SER A O 1
ATOM 1214 N N . THR A 1 166 ? -27.831 -14.763 25.250 1.00 39.50 166 THR A N 1
ATOM 1215 C CA . THR A 1 166 ? -29.053 -15.114 25.959 1.00 39.50 166 THR A CA 1
ATOM 1216 C C . THR A 1 166 ? -29.036 -14.469 27.345 1.00 39.50 166 THR A C 1
ATOM 1218 O O . THR A 1 166 ? -28.045 -14.556 28.068 1.00 39.50 166 THR A O 1
ATOM 1221 N N . SER A 1 167 ? -30.142 -13.818 27.708 1.00 46.31 167 SER A N 1
ATOM 1222 C CA . SER A 1 167 ? -30.322 -13.123 28.980 1.00 46.31 167 SER A CA 1
ATOM 1223 C C . SER A 1 167 ? -30.287 -14.069 30.182 1.00 46.31 167 SER A C 1
ATOM 1225 O O . SER A 1 167 ? -30.980 -15.087 30.185 1.00 46.31 167 SER A O 1
ATOM 1227 N N . THR A 1 168 ? -29.651 -13.632 31.265 1.00 33.44 168 THR A N 1
ATOM 1228 C CA . THR A 1 168 ? -30.064 -13.992 32.627 1.00 33.44 168 THR A CA 1
ATOM 1229 C C . THR A 1 168 ? -30.210 -12.717 33.440 1.00 33.44 168 THR A C 1
ATOM 1231 O O . THR A 1 168 ?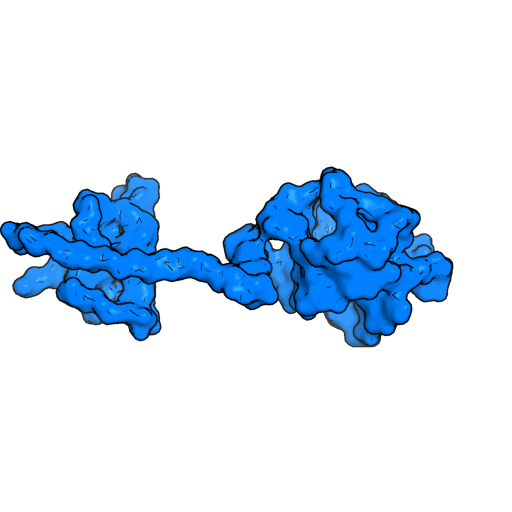 -29.271 -11.944 33.597 1.00 33.44 168 THR A O 1
ATOM 1234 N N . THR A 1 169 ? -31.431 -12.491 33.909 1.00 36.22 169 THR A N 1
ATOM 1235 C CA . THR A 1 169 ? -31.845 -11.391 34.774 1.00 36.22 169 THR A CA 1
ATOM 1236 C C . THR A 1 169 ? -31.268 -11.533 36.178 1.00 36.22 169 THR A C 1
ATOM 1238 O O . THR A 1 169 ? -31.529 -12.536 36.838 1.00 36.22 169 THR A O 1
ATOM 1241 N N . THR A 1 170 ? -30.648 -10.469 36.684 1.0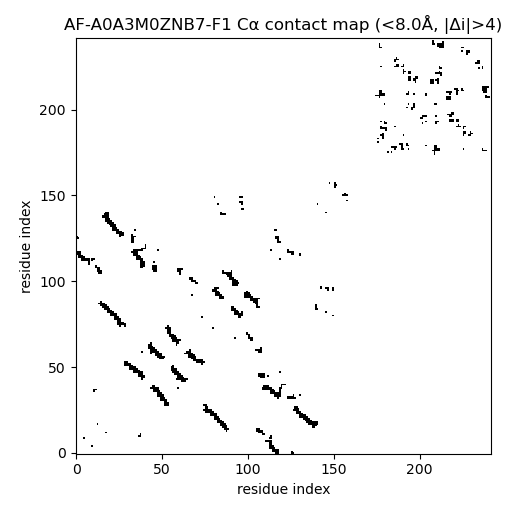0 30.00 170 THR A N 1
ATOM 1242 C CA . THR A 1 170 ? -30.734 -10.103 38.105 1.00 30.00 170 THR A CA 1
ATOM 1243 C C . THR A 1 170 ? -30.766 -8.585 38.226 1.00 30.00 170 THR A C 1
ATOM 1245 O O . THR A 1 170 ? -29.874 -7.882 37.767 1.00 30.00 170 THR A O 1
ATOM 1248 N N . THR A 1 171 ? -31.857 -8.101 38.806 1.00 31.33 171 THR A N 1
ATOM 1249 C CA . THR A 1 171 ? -32.201 -6.705 39.067 1.00 31.33 171 THR A CA 1
ATOM 1250 C C . THR A 1 171 ? -31.393 -6.121 40.221 1.00 31.33 171 THR A C 1
ATOM 1252 O O . THR A 1 171 ? -31.541 -6.598 41.341 1.00 31.33 171 THR A O 1
ATOM 1255 N N . THR A 1 172 ? -30.694 -5.011 39.966 1.00 29.12 172 THR A N 1
ATOM 1256 C CA . THR A 1 172 ? -30.599 -3.826 40.847 1.00 29.12 172 THR A CA 1
ATOM 1257 C C . THR A 1 172 ? -30.309 -2.588 39.979 1.00 29.12 172 THR A C 1
ATOM 1259 O O . THR A 1 172 ? -29.407 -2.627 39.149 1.00 29.12 172 THR A O 1
ATOM 1262 N N . LEU A 1 173 ? -31.104 -1.523 40.137 1.00 38.25 173 LEU A N 1
ATOM 1263 C CA . LEU A 1 173 ? -31.072 -0.254 39.377 1.00 38.25 173 LEU A CA 1
ATOM 1264 C C . LEU A 1 173 ? -29.783 0.588 39.622 1.00 38.25 173 LEU A C 1
ATOM 1266 O O . LEU A 1 173 ? -29.071 0.309 40.585 1.00 38.25 173 LEU A O 1
ATOM 1270 N N . PRO A 1 174 ? -29.461 1.577 38.751 1.00 52.66 174 PRO A N 1
ATOM 1271 C CA . PRO A 1 174 ? -28.111 1.814 38.215 1.00 52.66 174 PRO A CA 1
ATOM 1272 C C . PRO A 1 174 ? -27.337 2.951 38.935 1.00 52.66 174 PRO A C 1
ATOM 1274 O O . PRO A 1 174 ? -27.884 3.597 39.830 1.00 52.66 174 PRO A O 1
ATOM 1277 N N . PRO A 1 175 ? -26.061 3.209 38.561 1.00 53.50 175 PRO A N 1
ATOM 1278 C CA . PRO A 1 175 ? -25.819 4.108 37.426 1.00 53.50 175 PRO A CA 1
ATOM 1279 C C . PRO A 1 175 ? -24.631 3.643 36.559 1.00 53.50 175 PRO A C 1
ATOM 1281 O O . PRO A 1 175 ? -23.476 3.944 36.852 1.00 53.50 175 PRO A O 1
ATOM 1284 N N . LEU A 1 176 ? -24.897 2.936 35.462 1.00 68.44 176 LEU A N 1
ATOM 1285 C CA . LEU A 1 176 ? -23.873 2.517 34.497 1.00 68.44 176 LEU A CA 1
ATOM 1286 C C . LEU A 1 176 ? -23.585 3.628 33.474 1.00 68.44 176 LEU A C 1
ATOM 1288 O O . LEU A 1 176 ? -23.790 3.473 32.277 1.00 68.44 176 LEU A O 1
ATOM 1292 N N . CYS A 1 177 ? -23.162 4.803 33.938 1.00 72.56 177 CYS A N 1
ATOM 1293 C CA . CYS A 1 177 ? -22.764 5.879 33.031 1.00 72.56 177 CYS A CA 1
ATOM 1294 C C . CYS A 1 177 ? -21.539 5.445 32.214 1.00 72.56 177 CYS A C 1
ATOM 1296 O O . CYS A 1 177 ? -20.518 5.088 32.800 1.00 72.56 177 CYS A O 1
ATOM 1298 N N . ALA A 1 178 ? -21.631 5.507 30.883 1.00 75.12 178 ALA A N 1
ATOM 1299 C CA . ALA A 1 178 ? -20.595 5.022 29.966 1.00 75.12 178 ALA A CA 1
ATOM 1300 C C . ALA A 1 178 ? -20.283 3.513 30.046 1.00 75.12 178 ALA A C 1
ATOM 1302 O O . ALA A 1 178 ? -19.218 3.101 29.594 1.00 75.12 178 ALA A O 1
ATOM 1303 N N . ASP A 1 179 ? -21.211 2.708 30.566 1.00 82.19 179 ASP A N 1
ATOM 1304 C CA . ASP A 1 179 ? -21.182 1.241 30.480 1.00 82.19 179 ASP A CA 1
ATOM 1305 C C . ASP A 1 179 ? -22.537 0.731 29.942 1.00 82.19 179 ASP A C 1
ATOM 1307 O O . ASP A 1 179 ? -23.375 0.205 30.678 1.00 82.19 179 ASP A O 1
ATOM 1311 N N . PRO A 1 180 ? -22.819 0.948 28.644 1.00 76.56 180 PRO A N 1
ATOM 1312 C CA . PRO A 1 180 ? -24.009 0.416 28.000 1.00 76.56 180 PRO A CA 1
ATOM 1313 C C . PRO A 1 180 ? -23.969 -1.095 27.796 1.00 76.56 180 PRO A C 1
ATOM 1315 O O . PRO A 1 180 ? -25.012 -1.680 27.505 1.00 76.56 180 PRO A O 1
ATOM 1318 N N . THR A 1 181 ? -22.802 -1.732 27.914 1.00 74.50 181 THR A N 1
ATOM 1319 C CA . THR A 1 181 ? -22.704 -3.188 27.784 1.00 74.50 181 THR A CA 1
ATOM 1320 C C . THR A 1 181 ? -23.042 -3.915 29.086 1.00 74.50 181 THR A C 1
ATOM 1322 O O . THR A 1 181 ? -23.376 -5.100 29.050 1.00 74.50 181 THR A O 1
ATOM 1325 N N . GLY A 1 182 ? -23.060 -3.195 30.211 1.00 73.44 182 GLY A N 1
ATOM 1326 C CA . GLY A 1 182 ? -23.443 -3.697 31.524 1.00 73.44 182 GLY A CA 1
ATOM 1327 C C . GLY A 1 182 ? -22.420 -4.648 32.127 1.00 73.44 182 GLY A C 1
ATOM 1328 O O . GLY A 1 182 ? -22.791 -5.505 32.932 1.00 73.44 182 GLY A O 1
ATOM 1329 N N . ASP A 1 183 ? -21.156 -4.531 31.716 1.00 74.25 183 ASP A N 1
ATOM 1330 C CA . ASP A 1 183 ? -20.085 -5.443 32.117 1.00 74.25 183 ASP A CA 1
ATOM 1331 C C . ASP A 1 183 ? -19.325 -4.983 33.379 1.00 74.25 183 ASP A C 1
ATOM 1333 O O . ASP A 1 183 ? -18.468 -5.707 33.900 1.00 74.25 183 ASP A O 1
ATOM 1337 N N . GLY A 1 184 ? -19.691 -3.815 33.914 1.00 75.25 184 GLY A N 1
ATOM 1338 C CA . GLY A 1 184 ? -19.151 -3.211 35.125 1.00 75.25 184 GLY A CA 1
ATOM 1339 C C . GLY A 1 184 ? -17.839 -2.455 34.909 1.00 75.25 184 GLY A C 1
ATOM 1340 O O . GLY A 1 184 ? -17.238 -2.004 35.889 1.00 75.25 184 GLY A O 1
ATOM 1341 N N . LEU A 1 185 ? -17.364 -2.324 33.666 1.00 79.31 185 LEU A N 1
ATOM 1342 C CA . LEU A 1 185 ? -16.125 -1.642 33.308 1.00 79.31 185 LEU A CA 1
ATOM 1343 C C . LEU A 1 185 ? -16.367 -0.633 32.182 1.00 79.31 185 LEU A C 1
ATOM 1345 O O . LEU A 1 185 ? -17.238 -0.794 31.346 1.00 79.31 185 LEU A O 1
ATOM 1349 N N . ILE A 1 186 ? -15.547 0.419 32.140 1.00 82.31 186 ILE A N 1
ATOM 1350 C CA . ILE A 1 186 ? -15.564 1.380 31.031 1.00 82.31 186 ILE A CA 1
ATOM 1351 C C . ILE A 1 186 ? -14.438 1.000 30.077 1.00 82.31 186 ILE A C 1
ATOM 1353 O O . ILE A 1 186 ? -13.263 1.267 30.351 1.00 82.31 186 ILE A O 1
ATOM 1357 N N . LYS A 1 187 ? -14.783 0.353 28.968 1.00 84.94 187 LYS A N 1
ATOM 1358 C CA . LYS A 1 187 ? -13.850 -0.103 27.934 1.00 84.94 187 LYS A CA 1
ATOM 1359 C C . LYS A 1 187 ? -14.106 0.607 26.610 1.00 84.94 187 LYS A C 1
ATOM 1361 O O . LYS A 1 187 ? -15.112 1.266 26.383 1.00 84.94 187 LYS A O 1
ATOM 1366 N N . VAL A 1 188 ? -13.184 0.423 25.667 1.00 85.50 188 VAL A N 1
ATOM 1367 C CA . VAL A 1 188 ? -13.333 0.936 24.293 1.00 85.50 188 VAL A CA 1
ATOM 1368 C C . VAL A 1 188 ? -14.589 0.366 23.611 1.00 85.50 188 VAL A C 1
ATOM 1370 O O . VAL A 1 188 ? -15.194 1.035 22.773 1.00 85.50 188 VAL A O 1
ATOM 1373 N N . THR A 1 189 ? -15.018 -0.839 23.999 1.00 83.19 189 THR A N 1
ATOM 1374 C CA . THR A 1 189 ? -16.254 -1.480 23.526 1.00 83.19 189 THR A CA 1
ATOM 1375 C C . THR A 1 189 ? -17.509 -0.696 23.906 1.00 83.19 189 THR A C 1
ATOM 1377 O O . THR A 1 189 ? -18.398 -0.541 23.070 1.00 83.19 189 THR A O 1
ATOM 1380 N N . ASP A 1 190 ? -17.551 -0.127 25.110 1.00 85.88 190 ASP A N 1
ATOM 1381 C CA . ASP A 1 190 ? -18.642 0.728 25.592 1.00 85.88 190 ASP A CA 1
ATOM 1382 C C . ASP A 1 190 ? -18.726 2.023 24.799 1.00 85.88 190 ASP A C 1
ATOM 1384 O O . ASP A 1 190 ? -19.789 2.452 24.352 1.00 85.88 190 ASP A O 1
ATOM 1388 N N . CYS A 1 191 ? -17.569 2.615 24.527 1.00 91.00 191 CYS A N 1
ATOM 1389 C CA . CYS A 1 191 ? -17.503 3.867 23.794 1.00 91.00 191 CYS A CA 1
ATOM 1390 C C . CYS A 1 191 ? -17.895 3.695 22.322 1.00 91.00 191 CYS A C 1
ATOM 1392 O O . CYS A 1 191 ? -18.503 4.589 21.731 1.00 91.00 191 CYS A O 1
ATOM 1394 N N . LEU A 1 192 ? -17.607 2.528 21.737 1.00 90.06 192 LEU A N 1
ATOM 1395 C CA . LEU A 1 192 ? -18.086 2.165 20.405 1.00 90.06 192 LEU A CA 1
ATOM 1396 C C . LEU A 1 192 ? -19.613 2.010 20.373 1.00 90.06 192 LEU A C 1
ATOM 1398 O O . LEU A 1 192 ? -20.245 2.420 19.399 1.00 90.06 192 LEU A O 1
ATOM 1402 N N . TYR A 1 193 ? -20.213 1.447 21.424 1.00 86.44 193 TYR A N 1
ATOM 1403 C CA . TYR A 1 193 ? -21.669 1.351 21.554 1.00 86.44 193 TYR A CA 1
ATOM 1404 C C . TYR A 1 193 ? -22.312 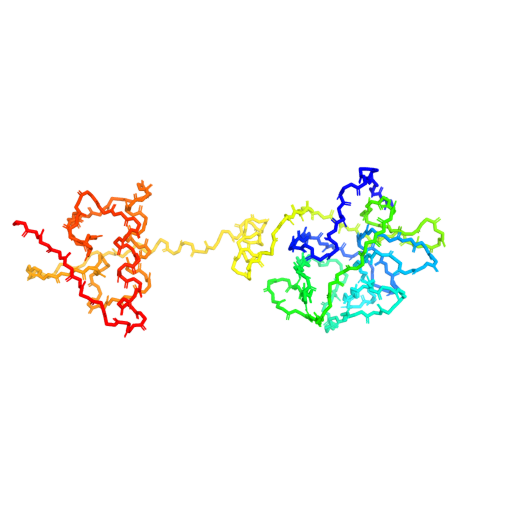2.744 21.586 1.00 86.44 193 TYR A C 1
ATOM 1406 O O . TYR A 1 193 ? -23.261 3.006 20.846 1.00 86.44 193 TYR A O 1
ATOM 1414 N N . ILE A 1 194 ? -21.743 3.665 22.372 1.00 88.38 194 ILE A N 1
ATOM 1415 C CA . ILE A 1 194 ? -22.190 5.064 22.448 1.00 88.38 194 ILE A CA 1
ATOM 1416 C C . ILE A 1 194 ? -22.079 5.752 21.085 1.00 88.38 194 ILE A C 1
ATOM 1418 O O . ILE A 1 194 ? -23.013 6.428 20.659 1.00 88.38 194 ILE A O 1
ATOM 1422 N N . LEU A 1 195 ? -20.973 5.545 20.362 1.00 91.25 195 LEU A N 1
ATOM 1423 C CA . LEU A 1 195 ? -20.787 6.131 19.036 1.00 91.25 195 LEU A CA 1
ATOM 1424 C C . LEU A 1 195 ? -21.836 5.622 18.042 1.00 91.25 195 LEU A C 1
ATOM 1426 O O . LEU A 1 195 ? -22.423 6.423 17.320 1.00 91.25 195 LEU A O 1
ATOM 1430 N N . LYS A 1 196 ? -22.112 4.311 18.034 1.00 88.31 196 LYS A N 1
ATOM 1431 C CA . LYS A 1 196 ? -23.152 3.707 17.184 1.00 88.31 196 LYS A CA 1
ATOM 1432 C C . LYS A 1 196 ? -24.542 4.254 17.502 1.00 88.31 196 LYS A C 1
ATOM 1434 O O . LYS A 1 196 ? -25.315 4.484 16.574 1.00 88.31 196 LYS A O 1
ATOM 1439 N N . ALA A 1 197 ? -24.836 4.496 18.780 1.00 85.31 197 ALA A N 1
ATOM 1440 C CA . ALA A 1 197 ? -26.076 5.143 19.192 1.00 85.31 197 ALA A CA 1
ATOM 1441 C C . ALA A 1 197 ? -26.161 6.594 18.691 1.00 85.31 197 ALA A C 1
ATOM 1443 O O . ALA A 1 197 ? -27.177 6.992 18.127 1.00 85.31 197 ALA A O 1
ATOM 1444 N N . ALA A 1 198 ? -25.070 7.354 18.804 1.00 88.00 198 ALA A N 1
ATOM 1445 C CA . ALA A 1 198 ? -25.006 8.743 18.359 1.00 88.00 198 ALA A CA 1
ATOM 1446 C C . ALA A 1 198 ? -25.195 8.928 16.845 1.00 88.00 198 ALA A C 1
ATOM 1448 O O . ALA A 1 198 ? -25.728 9.945 16.407 1.00 88.00 198 ALA A O 1
ATOM 1449 N N . VAL A 1 199 ? -24.766 7.953 16.037 1.00 88.56 199 VAL A N 1
ATOM 1450 C CA . VAL A 1 199 ? -24.920 7.994 14.572 1.00 88.56 199 VAL A CA 1
ATOM 1451 C C . VAL A 1 199 ? -26.181 7.282 14.066 1.00 88.56 199 VAL A C 1
ATOM 1453 O O . VAL A 1 199 ? -26.348 7.114 12.862 1.00 88.56 199 VAL A O 1
ATOM 1456 N N . GLY A 1 200 ? -27.067 6.838 14.964 1.00 80.94 200 GLY A N 1
ATOM 1457 C CA . GLY A 1 200 ? -28.321 6.170 14.599 1.00 80.94 200 GLY A CA 1
ATOM 1458 C C . GLY A 1 200 ? -28.154 4.756 14.029 1.00 80.94 200 GLY A C 1
ATOM 1459 O O . GLY A 1 200 ? -29.095 4.212 13.457 1.00 80.94 200 GLY A O 1
ATOM 1460 N N . LEU A 1 201 ? -26.975 4.147 14.186 1.00 76.06 201 LEU A N 1
ATOM 1461 C CA . LEU A 1 201 ? -26.712 2.760 13.778 1.00 76.06 201 LEU A CA 1
ATOM 1462 C C . LEU A 1 201 ? -27.224 1.737 14.803 1.00 76.06 201 LEU A C 1
ATOM 1464 O O . LEU A 1 201 ? -27.290 0.545 14.509 1.00 76.06 201 LEU A O 1
ATOM 1468 N N . LEU A 1 202 ? -27.549 2.188 16.014 1.00 78.81 202 LEU A N 1
ATOM 1469 C CA . LEU A 1 202 ? -28.100 1.379 17.094 1.00 78.81 202 LEU A CA 1
ATOM 1470 C C . LEU A 1 202 ? -28.983 2.261 17.986 1.00 78.81 202 LEU A C 1
ATOM 1472 O O . LEU A 1 202 ? -28.759 3.461 18.093 1.00 78.81 202 LEU A O 1
ATOM 1476 N N . THR A 1 203 ? -29.952 1.671 18.679 1.00 74.62 203 THR A N 1
ATOM 1477 C CA . THR A 1 203 ? -30.720 2.347 19.733 1.00 74.62 203 THR A CA 1
ATOM 1478 C C . THR A 1 203 ? -30.214 1.928 21.113 1.00 74.62 203 THR A C 1
ATOM 1480 O O . THR A 1 203 ? -30.151 0.736 21.413 1.00 74.62 203 THR A O 1
ATOM 1483 N N . CYS A 1 204 ? -29.871 2.895 21.966 1.00 68.75 204 CYS A N 1
ATOM 1484 C CA . CYS A 1 204 ? -29.491 2.655 23.360 1.00 68.75 204 CYS A CA 1
ATOM 1485 C C . CYS A 1 204 ? -30.731 2.726 24.264 1.00 68.75 204 CYS A C 1
ATOM 1487 O O . CYS A 1 204 ? -31.504 3.675 24.164 1.00 68.75 204 CYS A O 1
ATOM 1489 N N . ALA A 1 205 ? -30.923 1.741 25.144 1.00 69.25 205 ALA A N 1
ATOM 1490 C CA . ALA A 1 205 ? -32.016 1.728 26.113 1.00 69.25 205 ALA A CA 1
ATOM 1491 C C . ALA A 1 205 ? -31.467 1.400 27.513 1.00 69.25 205 ALA A C 1
ATOM 1493 O O . ALA A 1 205 ? -30.904 0.317 27.682 1.00 69.25 205 ALA A O 1
ATOM 1494 N N . PRO A 1 206 ? -31.626 2.294 28.512 1.00 70.69 206 PRO A N 1
ATOM 1495 C CA . PRO A 1 206 ? -32.140 3.664 28.431 1.00 70.69 206 PRO A CA 1
ATOM 1496 C C . PRO A 1 206 ? -31.134 4.624 27.773 1.00 70.69 206 PRO A C 1
ATOM 1498 O O . PRO A 1 206 ? -29.929 4.500 27.975 1.00 70.69 206 PRO A O 1
ATOM 1501 N N . GLU A 1 207 ? -31.628 5.628 27.040 1.00 69.69 207 GLU A N 1
ATOM 1502 C CA . GLU A 1 207 ? -30.784 6.579 26.293 1.00 69.69 207 GLU A CA 1
ATOM 1503 C C . GLU A 1 207 ? -29.735 7.278 27.179 1.00 69.69 207 GLU A C 1
ATOM 1505 O O . GLU A 1 207 ? -28.616 7.540 26.739 1.00 69.69 207 GLU A O 1
ATOM 1510 N N . CYS A 1 208 ? -30.062 7.522 28.452 1.00 76.06 208 CYS A N 1
ATOM 1511 C CA . CYS A 1 208 ? -29.193 8.224 29.396 1.00 76.06 208 CYS A CA 1
ATOM 1512 C C . CYS A 1 208 ? -27.949 7.434 29.846 1.00 76.06 208 CYS A C 1
ATOM 1514 O O . CYS A 1 208 ? -26.979 8.047 30.285 1.00 76.06 208 CYS A O 1
ATOM 1516 N N . ILE A 1 209 ? -27.914 6.103 29.682 1.00 76.75 209 ILE A N 1
ATOM 1517 C CA . ILE A 1 209 ? -26.711 5.285 29.951 1.00 76.75 209 ILE A CA 1
ATOM 1518 C C . ILE A 1 209 ? -25.567 5.643 28.991 1.00 76.75 209 ILE A C 1
ATOM 1520 O O . ILE A 1 209 ? -24.387 5.612 29.351 1.00 76.75 209 ILE A O 1
ATOM 1524 N N . CYS A 1 210 ? -25.931 6.034 27.772 1.00 82.69 210 CYS A N 1
ATOM 1525 C CA . CYS A 1 210 ? -25.014 6.324 26.683 1.00 82.69 210 CYS A CA 1
ATOM 1526 C C . CYS A 1 210 ? -24.631 7.808 26.573 1.00 82.69 210 CYS A C 1
ATOM 1528 O O . CYS A 1 210 ? -23.983 8.172 25.596 1.00 82.69 210 CYS A O 1
ATOM 1530 N N . ALA A 1 211 ? -25.015 8.662 27.531 1.00 85.19 211 ALA A N 1
ATOM 1531 C CA . ALA A 1 211 ? -24.808 10.113 27.464 1.00 85.19 211 ALA A CA 1
ATOM 1532 C C . ALA A 1 211 ? -23.876 10.674 28.567 1.00 85.19 211 ALA A C 1
ATOM 1534 O O . ALA A 1 211 ? -24.297 11.549 29.325 1.00 85.19 211 ALA A O 1
ATOM 1535 N N . PRO A 1 212 ? -22.618 10.196 28.704 1.00 86.31 212 PRO A N 1
ATOM 1536 C CA . PRO A 1 212 ? -21.664 10.661 29.716 1.00 86.31 212 PRO A CA 1
ATOM 1537 C C . PRO A 1 212 ? -21.233 12.129 29.640 1.00 86.31 212 PRO A C 1
ATOM 1539 O O . PRO A 1 212 ? -20.586 12.599 30.579 1.00 86.31 212 PRO A O 1
ATOM 1542 N N . ALA A 1 213 ? -21.527 12.860 28.564 1.00 84.50 213 ALA A N 1
ATOM 1543 C CA . ALA A 1 213 ? -21.356 14.313 28.522 1.00 84.50 213 ALA A CA 1
ATOM 1544 C C . ALA A 1 213 ? -22.541 15.057 29.171 1.00 84.50 213 ALA A C 1
ATOM 1546 O O . ALA A 1 213 ? -22.462 16.265 29.395 1.00 84.50 213 ALA A O 1
ATOM 1547 N N . GLY A 1 214 ? -23.618 14.344 29.512 1.00 79.44 214 GLY A N 1
ATOM 1548 C CA . GLY A 1 214 ? -24.782 14.859 30.228 1.00 79.44 214 GLY A CA 1
ATOM 1549 C C . GLY A 1 214 ? -25.875 15.453 29.345 1.00 79.44 214 GLY A C 1
ATOM 1550 O O . GLY A 1 214 ? -26.806 16.061 29.869 1.00 79.44 214 GLY A O 1
ATOM 1551 N N . THR A 1 215 ? -25.782 15.289 28.0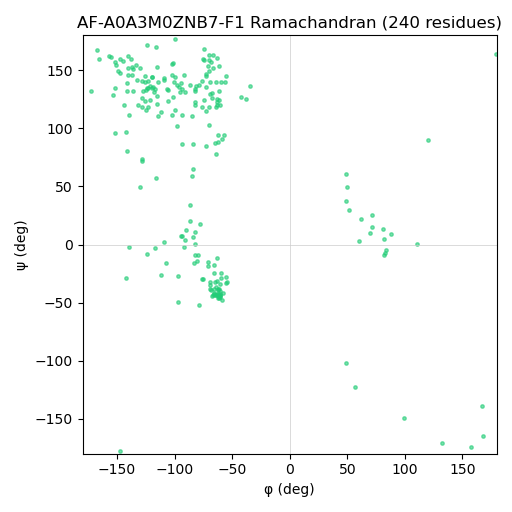25 1.00 79.06 215 THR A N 1
ATOM 1552 C CA . THR A 1 215 ? -26.779 15.771 27.061 1.00 79.06 215 THR A CA 1
ATOM 1553 C C . THR A 1 215 ? -27.395 14.614 26.293 1.00 79.06 215 THR A C 1
ATOM 1555 O O . THR A 1 215 ? -26.674 13.784 25.750 1.00 79.06 215 THR A O 1
ATOM 1558 N N . LEU A 1 216 ? -28.725 14.595 26.213 1.00 77.88 216 LEU A N 1
ATOM 1559 C CA . LEU A 1 216 ? -29.479 13.679 25.363 1.00 77.88 216 LEU A CA 1
ATOM 1560 C C . LEU A 1 216 ? -29.974 14.391 24.095 1.00 77.88 216 LEU A C 1
ATOM 1562 O O . LEU A 1 216 ? -30.333 15.570 24.180 1.00 77.88 216 LEU A O 1
ATOM 1566 N N . PRO A 1 217 ? -30.049 13.697 22.944 1.00 82.06 217 PRO A N 1
ATOM 1567 C CA . PRO A 1 217 ? -29.613 12.312 22.708 1.00 82.06 217 PRO A CA 1
ATOM 1568 C C . PRO A 1 217 ? -28.080 12.173 22.726 1.00 82.06 217 PRO A C 1
ATOM 1570 O O . PRO A 1 217 ? -27.371 13.170 22.612 1.00 82.06 217 PRO A O 1
ATOM 1573 N N . ALA A 1 218 ? -27.568 10.945 22.866 1.00 85.12 218 ALA A N 1
ATOM 1574 C CA . ALA A 1 218 ? -26.126 10.687 22.842 1.00 85.12 218 ALA A CA 1
ATOM 1575 C C . ALA A 1 218 ? -25.481 11.206 21.542 1.00 85.12 218 ALA A C 1
ATOM 1577 O O . ALA A 1 218 ? -26.032 11.063 20.452 1.00 85.12 218 ALA A O 1
ATOM 1578 N N . THR A 1 219 ? -24.294 11.791 21.656 1.00 89.94 219 THR A N 1
ATOM 1579 C CA . THR A 1 219 ? -23.540 12.412 20.561 1.00 89.94 219 THR A CA 1
ATOM 1580 C C . THR A 1 219 ? -22.137 11.812 20.434 1.00 89.94 219 THR A C 1
ATOM 1582 O O . THR A 1 219 ? -21.663 11.071 21.292 1.00 89.94 219 THR A O 1
ATOM 1585 N N . ALA A 1 220 ? -21.399 12.162 19.376 1.00 89.56 220 ALA A N 1
ATOM 1586 C CA . ALA A 1 220 ? -19.989 11.775 19.262 1.00 89.56 220 ALA A CA 1
ATOM 1587 C C . ALA A 1 220 ? -19.121 12.324 20.421 1.00 89.56 220 ALA A C 1
ATOM 1589 O O . ALA A 1 220 ? -18.096 11.732 20.768 1.00 89.56 220 ALA A O 1
ATOM 1590 N N . THR A 1 221 ? -19.545 13.422 21.059 1.00 91.00 221 THR A N 1
ATOM 1591 C CA . THR A 1 221 ? -18.895 13.987 22.254 1.00 91.00 221 THR A CA 1
ATOM 1592 C C . THR A 1 221 ? -18.965 13.023 23.439 1.00 91.00 221 THR A C 1
ATOM 1594 O O . THR A 1 221 ? -17.998 12.895 24.191 1.00 91.00 221 THR A O 1
ATOM 1597 N N . ASP A 1 222 ? -20.073 12.295 23.571 1.00 91.12 222 ASP A N 1
ATOM 1598 C CA . ASP A 1 222 ? -20.279 11.284 24.605 1.00 91.12 222 ASP A CA 1
ATOM 1599 C C . ASP A 1 222 ? -19.340 10.084 24.421 1.00 91.12 222 ASP A C 1
ATOM 1601 O O . ASP A 1 222 ? -18.682 9.641 25.368 1.00 91.12 222 ASP A O 1
ATOM 1605 N N . ALA A 1 223 ? -19.188 9.615 23.179 1.00 91.56 223 ALA A N 1
ATOM 1606 C CA . ALA A 1 223 ? -18.243 8.551 22.846 1.00 91.56 223 ALA A CA 1
ATOM 1607 C C . ALA A 1 223 ? -16.795 8.958 23.169 1.00 91.56 223 ALA A C 1
ATOM 1609 O O . ALA A 1 223 ? -16.025 8.166 23.717 1.00 91.56 223 ALA A O 1
ATOM 1610 N N . LEU A 1 224 ? -16.428 10.214 22.895 1.00 91.81 224 LEU A N 1
ATOM 1611 C CA . LEU A 1 224 ? -15.107 10.747 23.224 1.00 91.81 224 LEU A CA 1
ATOM 1612 C C . LEU A 1 224 ? -14.874 10.835 24.742 1.00 91.81 224 LEU A C 1
ATOM 1614 O O . LEU A 1 224 ? -13.784 10.502 25.209 1.00 91.81 224 LEU A O 1
ATOM 1618 N N . ALA A 1 225 ? -15.871 11.265 25.520 1.00 90.00 225 ALA A N 1
ATOM 1619 C CA . ALA A 1 225 ? -15.776 11.314 26.981 1.00 90.00 225 ALA A CA 1
ATOM 1620 C C . ALA A 1 225 ? -15.568 9.913 27.582 1.00 90.00 225 ALA A C 1
ATOM 1622 O O . ALA A 1 225 ? -14.690 9.731 28.431 1.00 90.00 225 ALA A O 1
ATOM 1623 N N . CYS A 1 226 ? -16.302 8.918 27.075 1.00 90.06 226 CYS A N 1
ATOM 1624 C CA . CYS A 1 226 ? -16.104 7.513 27.418 1.00 90.06 226 CYS A CA 1
ATOM 1625 C C . CYS A 1 226 ? -14.679 7.040 27.083 1.00 90.06 226 CYS A C 1
ATOM 1627 O O . CYS A 1 226 ? -14.007 6.474 27.943 1.00 90.06 226 CYS A O 1
ATOM 1629 N N . LEU A 1 227 ? -14.173 7.327 25.873 1.00 91.44 227 LEU A N 1
ATOM 1630 C CA . LEU A 1 227 ? -12.843 6.873 25.439 1.00 91.44 227 LEU A CA 1
ATOM 1631 C C . LEU A 1 227 ? -11.737 7.412 26.337 1.00 91.44 227 LEU A C 1
ATOM 1633 O O . LEU A 1 227 ? -10.856 6.661 26.749 1.00 91.44 227 LEU A O 1
ATOM 1637 N N . LYS A 1 228 ? -11.806 8.701 26.684 1.00 88.38 228 LYS A N 1
ATOM 1638 C CA . LYS A 1 228 ? -10.851 9.320 27.609 1.00 88.38 228 LYS A CA 1
ATOM 1639 C C . LYS A 1 228 ? -10.844 8.599 28.958 1.00 88.38 228 LYS A C 1
ATOM 1641 O O . LYS A 1 228 ? -9.772 8.339 29.501 1.00 88.38 228 LYS A O 1
ATOM 1646 N N . LYS A 1 229 ? -12.017 8.221 29.474 1.00 85.00 229 LYS A N 1
ATOM 1647 C CA . LYS A 1 229 ? -12.124 7.460 30.722 1.00 85.00 229 LYS A CA 1
ATOM 1648 C C . LYS A 1 229 ? -11.559 6.042 30.593 1.00 85.00 229 LYS A C 1
ATOM 1650 O O . LYS A 1 229 ? -10.801 5.630 31.468 1.00 85.00 229 LYS A O 1
ATOM 1655 N N . ALA A 1 230 ? -11.869 5.340 29.502 1.00 85.56 230 ALA A N 1
ATOM 1656 C CA . ALA A 1 230 ? -11.401 3.978 29.235 1.00 85.56 230 ALA A CA 1
ATOM 1657 C C . ALA A 1 230 ? -9.867 3.877 29.162 1.00 85.56 230 ALA A C 1
ATOM 1659 O O . ALA A 1 230 ? -9.285 2.886 29.593 1.00 85.56 230 ALA A O 1
ATOM 1660 N N . VAL A 1 231 ? -9.194 4.921 28.662 1.00 86.75 231 VAL A N 1
ATOM 1661 C CA . VAL A 1 231 ? -7.721 4.984 28.587 1.00 86.75 231 VAL A CA 1
ATOM 1662 C C . VAL A 1 231 ? -7.069 5.595 29.836 1.00 86.75 231 VAL A C 1
ATOM 1664 O O . VAL A 1 231 ? -5.886 5.927 29.822 1.00 86.75 231 VAL A O 1
ATOM 1667 N N . GLY A 1 232 ? -7.827 5.762 30.925 1.00 81.88 232 GLY A N 1
ATOM 1668 C CA . GLY A 1 232 ? -7.309 6.214 32.217 1.00 81.88 232 GLY A CA 1
ATOM 1669 C C . GLY A 1 232 ? -7.108 7.726 32.349 1.00 81.88 232 GLY A C 1
ATOM 1670 O O . GLY A 1 232 ? -6.476 8.168 33.309 1.00 81.88 232 GLY A O 1
ATOM 1671 N N . GLN A 1 233 ? -7.641 8.546 31.436 1.00 80.88 233 GLN A N 1
ATOM 1672 C CA . GLN A 1 233 ? -7.619 9.997 31.624 1.00 80.88 233 GLN A CA 1
ATOM 1673 C C . GLN A 1 233 ? -8.611 10.425 32.709 1.00 80.88 233 GLN A C 1
ATOM 1675 O O . GLN A 1 233 ? -9.714 9.884 32.854 1.00 80.88 233 GLN A O 1
ATOM 1680 N N . ALA A 1 234 ? -8.224 11.459 33.455 1.00 81.69 234 ALA A N 1
ATOM 1681 C CA . ALA A 1 234 ? -9.062 12.080 34.469 1.00 81.69 234 ALA A CA 1
ATOM 1682 C C . ALA A 1 234 ? -10.183 12.901 33.809 1.00 81.69 234 ALA A C 1
ATOM 1684 O O . ALA A 1 234 ? -10.060 14.105 33.605 1.00 81.69 234 ALA A O 1
ATOM 1685 N N . VAL A 1 235 ? -11.278 12.223 33.465 1.00 83.94 235 VAL A N 1
ATOM 1686 C CA . VAL A 1 235 ? -12.516 12.831 32.968 1.00 83.94 235 VAL A CA 1
ATOM 1687 C C . VAL A 1 235 ? -13.662 12.506 33.921 1.00 83.94 235 VAL A C 1
ATOM 1689 O O . VAL A 1 235 ? -13.807 11.371 34.399 1.00 83.94 235 VAL A O 1
ATOM 1692 N N . THR A 1 236 ? -14.457 13.527 34.223 1.00 82.00 236 THR A N 1
ATOM 1693 C CA . THR A 1 236 ? -15.737 13.415 34.920 1.00 82.00 236 THR A CA 1
ATOM 1694 C C . THR A 1 236 ? -16.811 13.030 33.915 1.00 82.00 236 THR A C 1
ATOM 1696 O O . THR A 1 236 ? -17.011 13.724 32.923 1.00 82.00 236 THR A O 1
ATOM 1699 N N . LEU A 1 237 ? -17.487 11.915 34.178 1.00 83.19 237 LEU A N 1
ATOM 1700 C CA . LEU A 1 237 ? -18.645 11.483 33.407 1.00 83.19 237 LEU A CA 1
ATOM 1701 C C . LEU A 1 237 ? -19.905 11.944 34.137 1.00 83.19 237 LEU A C 1
ATOM 1703 O O . LEU A 1 237 ? -19.987 11.829 35.361 1.00 83.19 237 LEU A O 1
ATOM 1707 N N . SER A 1 238 ? -20.856 12.483 33.389 1.00 80.81 238 SER A N 1
ATOM 1708 C CA . SER A 1 238 ? -22.118 13.010 33.888 1.00 80.81 238 SER A CA 1
ATOM 1709 C C . SER A 1 238 ? -23.252 12.325 33.141 1.00 80.81 238 SER A C 1
ATOM 1711 O O . SER A 1 238 ? -23.373 12.502 31.937 1.00 80.81 238 SER A O 1
ATOM 1713 N N . CYS A 1 239 ? -24.082 11.562 33.848 1.00 74.38 239 CYS A N 1
ATOM 1714 C CA . CYS A 1 239 ? -25.286 10.950 33.285 1.00 74.38 239 CYS A CA 1
ATOM 1715 C C . CYS A 1 239 ? -26.493 11.278 34.176 1.00 74.38 239 CYS A C 1
ATOM 1717 O O . CYS A 1 239 ? -26.939 10.421 34.943 1.00 74.38 239 CYS A O 1
ATOM 1719 N N . PRO A 1 240 ? -26.996 12.525 34.156 1.00 66.75 240 PRO A N 1
ATOM 1720 C CA . PRO A 1 240 ? -28.211 12.866 34.873 1.00 66.75 240 PRO A CA 1
ATOM 1721 C C . PRO A 1 240 ? -29.403 12.197 34.171 1.00 66.75 240 PRO A C 1
ATOM 1723 O O . PRO A 1 240 ? -29.848 12.650 33.119 1.00 66.75 240 PRO A O 1
ATOM 1726 N N . CYS A 1 241 ? -29.905 11.106 34.749 1.00 64.62 241 CYS A N 1
ATOM 1727 C CA . CYS A 1 241 ? -31.210 10.539 34.410 1.00 64.62 241 CYS A CA 1
ATOM 1728 C C . CYS A 1 241 ? -32.234 11.025 35.460 1.00 64.62 241 CYS A C 1
ATOM 1730 O O . CYS A 1 241 ? -31.883 11.040 36.644 1.00 64.62 241 CYS A O 1
ATOM 1732 N N . PRO A 1 242 ? -33.453 11.437 35.071 1.00 56.84 242 PRO A N 1
ATOM 1733 C CA . PRO A 1 242 ? -34.555 11.632 36.014 1.00 56.84 242 PRO A CA 1
ATOM 1734 C C . PRO A 1 242 ? -35.033 10.312 36.638 1.00 56.84 242 PRO A C 1
ATOM 1736 O O . PRO A 1 242 ? -34.879 9.251 35.988 1.00 56.84 242 PRO A O 1
#

pLDDT: mean 82.53, std 15.99, range [29.12, 98.44]

Foldseek 3Di:
DKDWDLPQPPLFAFQFWKKKKWKWAAQDFAAKAWQWWFDEDFFLATWTWIRHRQWIFIGADGDRDGFWIFPRDDDHGDMWMWMWTFHQQKIFIDILLHTGIMGRHGGGGDSGTIMGQFHYPPPRDGGRTDMGDIDMDRHGDDSVVSNCVSCVVVVVVPPPVPPPDDDDDDDDDDQLALCLVPPPALALVSLVVLACCQVVVDPGVVCLSSDQVQDPNRHNVSSVLSHCVNVPHPGHGDRDDD

Radius of gyration: 24.19 Å; Cα contacts (8 Å, |Δi|>4): 559; chains: 1; bounding box: 53×35×64 Å

Mean predicted aligned error: 14.9 Å

Sequence (242 aa):
DYVEISDASVGTFGSSDFSVLFWFKADSLGSARYLMGKSLPDFGQGWDIRLDNQVIDVVGVNGWNVNITTSAFATAGTWYHVALVGSATTVQIYVDGALAGSTGRAVGTSGAPFRIGMTTNYGGTAFPGLIDDVMMFDRALSPFEIASVIAEATGSACPVTTTTSTSTTTTTLPPLCADPTGDGLIKVTDCLYILKAAVGLLTCAPECICAPAGTLPATATDALACLKKAVGQAVTLSCPCP

Nearest PDB structures (foldseek):
  5ho0-assembly1_A  TM=7.332E-01  e=5.617E-08  Geobacillus stearothermophilus
  5hon-assembly2_B  TM=7.166E-01  e=1.088E-07  Geobacillus stearothermophilus
  8wv5-assembly1_J  TM=7.200E-01  e=2.627E-06  Homo sapiens
  1lj7-assembly1_E  TM=6.391E-01  e=4.600E-07  Homo sapiens
  4bme-assembly2_B  TM=5.838E-01  e=3.922E-05  Homo sapiens

Solvent-accessible surface area (backbone atoms only — not comparable to full-atom values): 12856 Å² total; per-residue (Å²): 104,69,50,78,41,79,55,68,68,53,79,56,52,34,56,43,42,20,25,40,35,31,35,39,26,35,68,60,68,46,76,69,23,27,52,28,30,18,30,44,84,86,60,22,28,1,27,37,38,27,43,40,47,34,22,46,33,38,31,20,52,81,21,83,50,71,60,30,63,35,68,76,73,64,52,62,75,42,79,46,42,39,36,43,30,30,23,55,54,35,31,36,35,25,49,73,59,40,83,44,38,58,36,81,44,32,48,27,52,47,93,33,47,22,18,35,23,32,47,35,99,83,80,60,51,50,36,58,57,49,75,45,76,76,44,79,43,85,40,60,65,50,64,68,55,49,41,49,54,52,20,61,74,67,72,44,58,70,82,74,73,76,73,82,74,79,86,79,92,80,92,75,89,82,86,48,58,34,22,71,77,69,79,88,55,57,41,65,69,26,18,50,52,21,34,33,33,36,73,70,77,41,87,60,85,64,54,51,29,35,8,22,71,54,49,85,74,32,34,65,65,14,16,50,51,30,40,41,42,40,74,70,44,97,60,86,73,35,48,84,66,134